Protein AF-A0A6L9IU01-F1 (afdb_monomer_lite)

Radius of gyration: 18.89 Å; chains: 1; bounding box: 43×36×56 Å

Secondary structure (DSSP, 8-state):
---------EEE-HHHHHHHHHHHHHHHHHHHHHHHHHHHHHHHHHHHH-SSSS-HHHHHIIIIIIIIIIHHHHHHHHHH-SSSPPPPPPPBTTBTT-----EEE-S-GGGG-S-EEEEEE-STT-EEEEEE-SEETTEE-HHHHHHHHHHHHHHTT-SSHHHHHHHTT--EE-HHHHHHHHHHHHHHHHHHHHHHHHTHHHHHHHHHTSGGGGT-TTHHHHHHHHHHHHHHHHHHHHHHHTTS-PPPTTSEEEEEE--

Structure (mmCIF, N/CA/C/O backbone):
data_AF-A0A6L9IU01-F1
#
_entry.id   AF-A0A6L9IU01-F1
#
loop_
_atom_site.group_PDB
_atom_site.id
_atom_site.type_symbol
_atom_site.label_atom_id
_atom_site.label_alt_id
_atom_site.label_comp_id
_atom_site.label_asym_id
_atom_site.label_entity_id
_atom_site.label_seq_id
_atom_site.pdbx_PDB_ins_code
_atom_site.Cartn_x
_atom_site.Cartn_y
_atom_site.Cartn_z
_atom_site.occupancy
_atom_site.B_iso_or_equiv
_atom_site.auth_seq_id
_atom_site.auth_comp_id
_atom_site.auth_asym_id
_atom_site.auth_atom_id
_atom_site.pdbx_PDB_model_num
ATOM 1 N N . ASP A 1 1 ? 21.721 19.026 30.827 1.00 40.50 1 ASP A N 1
ATOM 2 C CA . ASP A 1 1 ? 21.175 17.663 30.739 1.00 40.50 1 ASP A CA 1
ATOM 3 C C . ASP A 1 1 ? 20.384 17.559 29.459 1.00 40.50 1 ASP A C 1
ATOM 5 O O . ASP A 1 1 ? 19.358 18.210 29.331 1.00 40.50 1 ASP A O 1
ATOM 9 N N . GLY A 1 2 ? 20.976 16.916 28.452 1.00 40.91 2 GLY A N 1
ATOM 10 C CA . GLY A 1 2 ? 20.352 16.774 27.143 1.00 40.91 2 GLY A CA 1
ATOM 11 C C . GLY A 1 2 ? 19.145 15.861 27.271 1.00 40.91 2 GLY A C 1
ATOM 12 O O . GLY A 1 2 ? 19.299 14.718 27.704 1.00 40.91 2 GLY A O 1
ATOM 13 N N . ASP A 1 3 ? 17.972 16.379 26.916 1.00 44.12 3 ASP A N 1
ATOM 14 C CA . ASP A 1 3 ? 16.776 15.584 26.655 1.00 44.12 3 ASP A CA 1
ATOM 15 C C . ASP A 1 3 ? 17.083 14.665 25.467 1.00 44.12 3 ASP A C 1
ATOM 17 O O . ASP A 1 3 ? 16.844 14.986 24.305 1.00 44.12 3 ASP A O 1
ATOM 21 N N . GLY A 1 4 ? 17.738 13.542 25.757 1.00 45.97 4 GLY A N 1
ATOM 22 C CA . GLY A 1 4 ? 17.930 12.477 24.792 1.00 45.97 4 GLY A CA 1
ATOM 23 C C . GLY A 1 4 ? 16.557 11.974 24.377 1.00 45.97 4 GLY A C 1
ATOM 24 O O . GLY A 1 4 ? 15.743 11.638 25.241 1.00 45.97 4 GLY A O 1
ATOM 25 N N . TYR A 1 5 ? 16.309 11.934 23.069 1.00 47.88 5 TYR A N 1
ATOM 26 C CA . TYR A 1 5 ? 15.137 11.289 22.493 1.00 47.88 5 TYR A CA 1
ATOM 27 C C . TYR A 1 5 ? 14.979 9.896 23.117 1.00 47.88 5 TYR A C 1
ATOM 29 O O . TYR A 1 5 ? 15.856 9.039 22.998 1.00 47.88 5 TYR A O 1
ATOM 37 N N . ARG A 1 6 ? 13.881 9.695 23.848 1.00 49.94 6 ARG A N 1
ATOM 38 C CA . ARG A 1 6 ? 13.480 8.377 24.335 1.00 49.94 6 ARG A CA 1
ATOM 39 C C . ARG A 1 6 ? 12.435 7.868 23.354 1.00 49.94 6 ARG A C 1
ATOM 41 O O . ARG A 1 6 ? 11.362 8.473 23.324 1.00 49.94 6 ARG A O 1
ATOM 48 N N . PRO A 1 7 ? 12.723 6.822 22.562 1.00 50.59 7 PRO A N 1
ATOM 49 C CA . PRO A 1 7 ? 11.712 6.248 21.690 1.00 50.59 7 PRO A CA 1
ATOM 50 C C . PRO A 1 7 ? 10.502 5.876 22.544 1.00 50.59 7 PRO A C 1
ATOM 52 O O . PRO A 1 7 ? 10.634 5.201 23.572 1.00 50.59 7 PRO A O 1
ATOM 55 N N . ALA A 1 8 ? 9.340 6.398 22.165 1.00 55.69 8 ALA A N 1
ATOM 56 C CA . ALA A 1 8 ? 8.094 5.921 22.717 1.00 55.69 8 ALA A CA 1
ATOM 57 C C . ALA A 1 8 ? 7.862 4.528 22.122 1.00 55.69 8 ALA A C 1
ATOM 59 O O . ALA A 1 8 ? 8.070 4.291 20.935 1.00 55.69 8 ALA A O 1
ATOM 60 N N . PHE A 1 9 ? 7.553 3.573 22.992 1.00 59.59 9 PHE A N 1
ATOM 61 C CA . PHE A 1 9 ? 7.180 2.232 22.577 1.00 59.59 9 PHE A CA 1
ATOM 62 C C . PHE A 1 9 ? 5.695 2.078 22.862 1.00 59.59 9 PHE A C 1
ATOM 64 O O . PHE A 1 9 ? 5.257 2.192 24.015 1.00 59.59 9 PHE A O 1
ATOM 71 N N . LEU A 1 10 ? 4.928 1.794 21.815 1.00 66.69 10 LEU A N 1
ATOM 72 C CA . LEU A 1 10 ? 3.569 1.308 21.968 1.00 66.69 10 LEU A CA 1
ATOM 73 C C . LEU A 1 10 ? 3.645 -0.135 22.477 1.00 66.69 10 LEU A C 1
ATOM 75 O O . LEU A 1 10 ? 4.234 -0.988 21.815 1.00 66.69 10 LEU A O 1
ATOM 79 N N . VAL A 1 11 ? 3.061 -0.393 23.647 1.00 70.81 11 VAL A N 1
ATOM 80 C CA . VAL A 1 11 ? 2.906 -1.745 24.197 1.00 70.81 11 VAL A CA 1
ATOM 81 C C . VAL A 1 11 ? 1.415 -1.994 24.304 1.00 70.81 11 VAL A C 1
ATOM 83 O O . VAL A 1 11 ? 0.728 -1.341 25.087 1.00 70.81 11 VAL A O 1
ATOM 86 N N . VAL A 1 12 ? 0.929 -2.918 23.487 1.00 74.88 12 VAL A N 1
ATOM 87 C CA . VAL A 1 12 ? -0.463 -3.366 23.479 1.00 74.88 12 VAL A CA 1
ATOM 88 C C . VAL A 1 12 ? -0.492 -4.851 23.787 1.00 74.88 12 VAL A C 1
ATOM 90 O O . VAL A 1 12 ? 0.331 -5.614 23.276 1.00 74.88 12 VAL A O 1
ATOM 93 N N . ASP A 1 13 ? -1.422 -5.265 24.641 1.00 83.00 13 ASP A N 1
ATOM 94 C CA . ASP A 1 13 ? -1.626 -6.687 24.894 1.00 83.00 13 ASP A CA 1
ATOM 95 C C . ASP A 1 13 ? -2.383 -7.360 23.735 1.00 83.00 13 ASP A C 1
ATOM 97 O O . ASP A 1 13 ? -2.852 -6.723 22.783 1.00 83.00 13 ASP A O 1
ATOM 101 N N . ARG A 1 14 ? -2.519 -8.688 23.795 1.00 84.50 14 ARG A N 1
ATOM 102 C CA . ARG A 1 14 ? -3.217 -9.451 22.752 1.00 84.50 14 ARG A CA 1
ATOM 103 C C . ARG A 1 14 ? -4.677 -9.020 22.574 1.00 84.50 14 ARG A C 1
ATOM 105 O O . ARG A 1 14 ? -5.167 -9.022 21.448 1.00 84.50 14 ARG A O 1
ATOM 112 N N . ALA A 1 15 ? -5.392 -8.712 23.654 1.00 88.50 15 ALA A N 1
ATOM 113 C CA . ALA A 1 15 ? -6.801 -8.337 23.579 1.00 88.50 15 ALA A CA 1
ATOM 114 C C . ALA A 1 15 ? -6.968 -6.946 22.953 1.00 88.50 15 ALA A C 1
ATOM 116 O O . ALA A 1 15 ? -7.845 -6.755 22.112 1.00 88.50 15 ALA A O 1
ATOM 117 N N . GLU A 1 16 ? -6.104 -5.998 23.309 1.00 89.25 16 GLU A N 1
ATOM 118 C CA . GLU A 1 16 ? -6.012 -4.677 22.681 1.00 89.25 16 GLU A CA 1
ATOM 119 C C . GLU A 1 16 ? -5.672 -4.792 21.196 1.00 89.25 16 GLU A C 1
ATOM 121 O O . GLU A 1 16 ? -6.359 -4.209 20.360 1.00 89.25 16 GLU A O 1
ATOM 126 N N . THR A 1 17 ? -4.690 -5.628 20.861 1.00 87.38 17 THR A N 1
ATOM 127 C CA . THR A 1 17 ? -4.280 -5.882 19.476 1.00 87.38 17 THR A CA 1
ATOM 128 C C . THR A 1 17 ? -5.439 -6.411 18.632 1.00 87.38 17 THR A C 1
ATOM 130 O O . THR A 1 17 ? -5.705 -5.882 17.559 1.00 87.38 17 THR A O 1
ATOM 133 N N . LEU A 1 18 ? -6.195 -7.396 19.132 1.00 89.94 18 LEU A N 1
ATOM 134 C CA . LEU A 1 18 ? -7.356 -7.942 18.417 1.00 89.94 18 LEU A CA 1
ATOM 135 C C . LEU A 1 18 ? -8.457 -6.898 18.190 1.00 89.94 18 LEU A C 1
ATOM 137 O O . LEU A 1 18 ? -9.087 -6.896 17.135 1.00 89.94 18 LEU A O 1
ATOM 141 N N . ARG A 1 19 ? -8.691 -6.004 19.158 1.00 92.88 19 ARG A N 1
ATOM 142 C CA . ARG A 1 19 ? -9.664 -4.909 19.014 1.00 92.88 19 ARG A CA 1
ATOM 143 C C . ARG A 1 19 ? -9.226 -3.915 17.943 1.00 92.88 19 ARG A C 1
ATOM 145 O O . ARG A 1 19 ? -10.054 -3.494 17.140 1.00 92.88 19 ARG A O 1
ATOM 152 N N . VAL A 1 20 ? -7.940 -3.566 17.926 1.00 92.06 20 VAL A N 1
ATOM 153 C CA . VAL A 1 20 ? -7.373 -2.662 16.921 1.00 92.06 20 VAL A CA 1
ATOM 154 C C . VAL A 1 20 ? -7.434 -3.281 15.535 1.00 92.06 20 VAL A C 1
ATOM 156 O O . VAL A 1 20 ? -7.938 -2.636 14.625 1.00 92.06 20 VAL A O 1
ATOM 159 N N . VAL A 1 21 ? -7.015 -4.538 15.385 1.00 91.69 21 VAL A N 1
ATOM 160 C CA . VAL A 1 21 ? -7.064 -5.255 14.104 1.00 91.69 21 VAL A CA 1
ATOM 161 C C . VAL A 1 21 ? -8.495 -5.378 13.585 1.00 91.69 21 VAL A C 1
ATOM 163 O O . VAL A 1 21 ? -8.726 -5.153 12.402 1.00 91.69 21 VAL A O 1
ATOM 166 N N . ALA A 1 22 ? -9.470 -5.676 14.450 1.00 94.56 22 ALA A N 1
ATOM 167 C CA . ALA A 1 22 ? -10.873 -5.749 14.046 1.00 94.56 22 ALA A CA 1
ATOM 168 C C . ALA A 1 22 ? -11.393 -4.401 13.519 1.00 94.56 22 ALA A C 1
ATOM 170 O O . ALA A 1 22 ? -11.967 -4.347 12.435 1.00 94.56 22 ALA A O 1
ATOM 171 N N . HIS A 1 23 ? -11.139 -3.308 14.243 1.00 96.62 23 HIS A N 1
ATOM 172 C CA . HIS A 1 23 ? -11.557 -1.973 13.809 1.00 96.62 23 HIS A CA 1
ATOM 173 C C . HIS A 1 23 ? -10.801 -1.519 12.543 1.00 96.62 23 HIS A C 1
ATOM 175 O O . HIS A 1 23 ? -11.398 -0.969 11.620 1.00 96.62 23 HIS A O 1
ATOM 181 N N . ALA A 1 24 ? -9.499 -1.809 12.453 1.00 95.69 24 ALA A N 1
ATOM 182 C CA . ALA A 1 24 ? -8.684 -1.553 11.267 1.00 95.69 24 ALA A CA 1
ATOM 183 C C . ALA A 1 24 ? -9.188 -2.320 10.044 1.00 95.69 24 ALA A C 1
ATOM 185 O O . ALA A 1 24 ? -9.211 -1.753 8.958 1.00 95.69 24 ALA A O 1
ATOM 186 N N . ALA A 1 25 ? -9.660 -3.557 10.209 1.00 95.81 25 ALA A N 1
ATOM 187 C CA . ALA A 1 25 ? -10.272 -4.320 9.127 1.00 95.81 25 ALA A CA 1
ATOM 188 C C . ALA A 1 25 ? -11.578 -3.678 8.627 1.00 95.81 25 ALA A C 1
ATOM 190 O O . ALA A 1 25 ? -11.782 -3.589 7.419 1.00 95.81 25 ALA A O 1
ATOM 191 N N . GLU A 1 26 ? -12.431 -3.167 9.522 1.00 97.56 26 GLU A N 1
ATOM 192 C CA . GLU A 1 26 ? -13.645 -2.427 9.135 1.00 97.56 26 GLU A CA 1
ATOM 193 C C . GLU A 1 26 ? -13.310 -1.161 8.330 1.00 97.56 26 GLU A C 1
ATOM 195 O O . GLU A 1 26 ? -13.921 -0.896 7.292 1.00 97.56 26 GLU A O 1
ATOM 200 N N . VAL A 1 27 ? -12.299 -0.402 8.764 1.00 98.12 27 VAL A N 1
ATOM 201 C CA . VAL A 1 27 ? -11.812 0.763 8.008 1.00 98.12 27 VAL A CA 1
ATOM 202 C C . VAL A 1 27 ? -11.146 0.340 6.696 1.00 98.12 27 VAL A C 1
ATOM 204 O O . VAL A 1 27 ? -11.351 0.993 5.677 1.00 98.12 27 VAL A O 1
ATOM 207 N N . GLY A 1 28 ? -10.419 -0.776 6.678 1.00 98.00 28 GLY A N 1
ATOM 208 C CA . GLY A 1 28 ? -9.835 -1.364 5.474 1.00 98.00 28 GLY A CA 1
ATOM 209 C C . GLY A 1 28 ? -10.882 -1.710 4.415 1.00 98.00 28 GLY A C 1
ATOM 210 O O . GLY A 1 28 ? -10.711 -1.381 3.243 1.00 98.00 28 GLY A O 1
ATOM 211 N N . GLU A 1 29 ? -12.020 -2.278 4.815 1.00 98.50 29 GLU A N 1
ATOM 212 C CA . GLU A 1 29 ? -13.155 -2.528 3.916 1.00 98.50 29 GLU A CA 1
ATOM 213 C C . GLU A 1 29 ? -13.730 -1.231 3.325 1.00 98.50 29 GLU A C 1
ATOM 215 O O . GLU A 1 29 ? -14.064 -1.182 2.133 1.00 98.50 29 GLU A O 1
ATOM 220 N N . ALA A 1 30 ? -13.808 -0.166 4.131 1.00 98.56 30 ALA A N 1
ATOM 221 C CA . ALA A 1 30 ? -14.248 1.154 3.683 1.00 98.56 30 ALA A CA 1
ATOM 222 C C . ALA A 1 30 ? -13.239 1.806 2.717 1.00 98.56 30 ALA A C 1
ATOM 224 O O . ALA A 1 30 ? -13.640 2.344 1.682 1.00 98.56 30 ALA A O 1
ATOM 225 N N . LEU A 1 31 ? -11.934 1.696 2.995 1.00 98.62 31 LEU A N 1
ATOM 226 C CA . LEU A 1 31 ? -10.863 2.117 2.086 1.00 98.62 31 LEU A CA 1
ATOM 227 C C . LEU A 1 31 ? -10.962 1.369 0.750 1.00 98.62 31 LEU A C 1
ATOM 229 O O . LEU A 1 31 ? -10.961 1.995 -0.310 1.00 98.62 31 LEU A O 1
ATOM 233 N N . ALA A 1 32 ? -11.124 0.043 0.784 1.00 98.62 32 ALA A N 1
ATOM 234 C CA . ALA A 1 32 ? -11.294 -0.774 -0.414 1.00 98.62 32 ALA A CA 1
ATOM 235 C C . ALA A 1 32 ? -12.545 -0.378 -1.209 1.00 98.62 32 ALA A C 1
ATOM 237 O O . ALA A 1 32 ? -12.487 -0.279 -2.432 1.00 98.62 32 ALA A O 1
ATOM 238 N N . ALA A 1 33 ? -13.671 -0.103 -0.540 1.00 98.69 33 ALA A N 1
ATOM 239 C CA . ALA A 1 33 ? -14.890 0.380 -1.193 1.00 98.69 33 ALA A CA 1
ATOM 240 C C . ALA A 1 33 ? -14.687 1.735 -1.880 1.00 98.69 33 ALA A C 1
ATOM 242 O O . ALA A 1 33 ? -15.176 1.936 -2.992 1.00 98.69 33 ALA A O 1
ATOM 243 N N . GLN A 1 34 ? -13.934 2.649 -1.267 1.00 98.69 34 GLN A N 1
ATOM 244 C CA . GLN A 1 34 ? -13.599 3.920 -1.902 1.00 98.69 34 GLN A CA 1
ATOM 245 C C . GLN A 1 34 ? -12.683 3.720 -3.122 1.00 98.69 34 GLN A C 1
ATOM 247 O O . GLN A 1 34 ? -12.941 4.301 -4.176 1.00 98.69 34 GLN A O 1
ATOM 252 N N . VAL A 1 35 ? -11.663 2.857 -3.027 1.00 98.56 35 VAL A N 1
ATOM 253 C CA . VAL A 1 35 ? -10.797 2.516 -4.173 1.00 98.56 35 VAL A CA 1
ATOM 254 C C . VAL A 1 35 ? -11.587 1.849 -5.300 1.00 98.56 35 VAL A C 1
ATOM 256 O O . VAL A 1 35 ? -11.374 2.171 -6.466 1.00 98.56 35 VAL A O 1
ATOM 259 N N . GLU A 1 36 ? -12.525 0.959 -4.982 1.00 98.56 36 GLU A N 1
ATOM 260 C CA . GLU A 1 36 ? -13.412 0.319 -5.956 1.00 98.56 36 GLU A CA 1
ATOM 261 C C . GLU A 1 36 ? -14.282 1.341 -6.704 1.00 98.56 36 GLU A C 1
ATOM 263 O O . GLU A 1 36 ? -14.409 1.266 -7.927 1.00 98.56 36 GLU A O 1
ATOM 268 N N . GLN A 1 37 ? -14.822 2.345 -6.007 1.00 98.50 37 GLN A N 1
ATOM 269 C CA . GLN A 1 37 ? -15.555 3.444 -6.650 1.00 98.50 37 GLN A CA 1
ATOM 270 C C . GLN A 1 37 ? -14.666 4.255 -7.602 1.00 98.50 37 GLN A C 1
ATOM 272 O O . GLN A 1 37 ? -15.119 4.674 -8.668 1.00 98.50 37 GLN A O 1
ATOM 277 N N . ASP A 1 38 ? -13.401 4.470 -7.234 1.00 98.31 38 ASP A N 1
ATOM 278 C CA . ASP A 1 38 ? -12.416 5.164 -8.067 1.00 98.31 38 ASP A CA 1
ATOM 279 C C . ASP A 1 38 ? -11.819 4.267 -9.175 1.00 98.31 38 ASP A C 1
ATOM 281 O O . ASP A 1 38 ? -11.162 4.772 -10.095 1.00 98.31 38 ASP A O 1
ATOM 285 N N . TRP A 1 39 ? -12.080 2.954 -9.147 1.00 98.12 39 TRP A N 1
ATOM 286 C CA . TRP A 1 39 ? -11.463 1.966 -10.035 1.00 98.12 39 TRP A CA 1
ATOM 287 C C . TRP A 1 39 ? -11.633 2.253 -11.530 1.00 98.12 39 TRP A C 1
ATOM 289 O O . TRP A 1 39 ? -10.650 2.115 -12.262 1.00 98.12 39 TRP A O 1
ATOM 299 N N . PRO A 1 40 ? -12.810 2.681 -12.036 1.00 97.69 40 PRO A N 1
ATOM 300 C CA . PRO A 1 40 ? -12.962 3.007 -13.452 1.00 97.69 40 PRO A CA 1
ATOM 301 C C . PRO A 1 40 ? -12.003 4.108 -13.917 1.00 97.69 40 PRO A C 1
ATOM 303 O O . PRO A 1 40 ? -11.427 3.999 -14.998 1.00 97.69 40 PRO A O 1
ATOM 306 N N . GLN A 1 41 ? -11.779 5.137 -13.092 1.00 97.69 41 GLN A N 1
ATOM 307 C CA . GLN A 1 41 ? -10.843 6.214 -13.415 1.00 97.69 41 GLN A CA 1
ATOM 308 C C . GLN A 1 41 ? -9.390 5.744 -13.298 1.00 97.69 41 GLN A C 1
ATOM 310 O O . GLN A 1 41 ? -8.583 6.066 -14.168 1.00 97.69 41 GLN A O 1
ATOM 315 N N . ILE A 1 42 ? -9.061 4.960 -12.263 1.00 97.75 42 ILE A N 1
ATOM 316 C CA . ILE A 1 42 ? -7.723 4.366 -12.101 1.00 97.75 42 ILE A CA 1
ATOM 317 C C . ILE A 1 42 ? -7.373 3.522 -13.331 1.00 97.75 42 ILE A C 1
ATOM 319 O O . ILE A 1 42 ? -6.302 3.678 -13.917 1.00 97.75 42 ILE A O 1
ATOM 323 N N . ARG A 1 43 ? -8.312 2.679 -13.770 1.00 96.88 43 ARG A N 1
ATOM 324 C CA . ARG A 1 43 ? -8.180 1.847 -14.968 1.00 96.88 43 ARG A CA 1
ATOM 325 C C . ARG A 1 43 ? -8.021 2.680 -16.234 1.00 96.88 43 ARG A C 1
ATOM 327 O O . ARG A 1 43 ? -7.140 2.369 -17.027 1.00 96.88 43 ARG A O 1
ATOM 334 N N . ALA A 1 44 ? -8.831 3.722 -16.416 1.00 95.69 44 ALA A N 1
ATOM 335 C CA . ALA A 1 44 ? -8.746 4.585 -17.592 1.00 95.69 44 ALA A CA 1
ATOM 336 C C . ALA A 1 44 ? -7.368 5.254 -17.704 1.00 95.69 44 ALA A C 1
ATOM 338 O O . ALA A 1 44 ? -6.714 5.135 -18.736 1.00 95.69 44 ALA A O 1
ATOM 339 N N . VAL A 1 45 ? -6.874 5.863 -16.621 1.00 95.94 45 VAL A N 1
ATOM 340 C CA . VAL A 1 45 ? -5.546 6.501 -16.618 1.00 95.94 45 VAL A CA 1
ATOM 341 C C . VAL A 1 45 ? -4.434 5.474 -16.822 1.00 95.94 45 VAL A C 1
ATOM 343 O O . VAL A 1 45 ? -3.496 5.733 -17.569 1.00 95.94 45 VAL A O 1
ATOM 346 N N . TYR A 1 46 ? -4.535 4.290 -16.210 1.00 95.38 46 TYR A N 1
ATOM 347 C CA . TYR A 1 46 ? -3.574 3.216 -16.458 1.00 95.38 46 TYR A CA 1
ATOM 348 C C . TYR A 1 46 ? -3.502 2.847 -17.946 1.00 95.38 46 TYR A C 1
ATOM 350 O O . TYR A 1 46 ? -2.411 2.752 -18.502 1.00 95.38 46 TYR A O 1
ATOM 358 N N . GLN A 1 47 ? -4.660 2.673 -18.591 1.00 93.62 47 GLN A N 1
ATOM 359 C CA . GLN A 1 47 ? -4.767 2.318 -20.009 1.00 93.62 47 GLN A CA 1
ATOM 360 C C . GLN A 1 47 ? -4.251 3.424 -20.933 1.00 93.62 47 GLN A C 1
ATOM 362 O O . GLN A 1 47 ? -3.615 3.120 -21.933 1.00 93.62 47 GLN A O 1
ATOM 367 N N . GLU A 1 48 ? -4.476 4.695 -20.599 1.00 92.75 48 GLU A N 1
ATOM 368 C CA . GLU A 1 48 ? -3.920 5.830 -21.350 1.00 92.75 48 GLU A CA 1
ATOM 369 C C . GLU A 1 48 ? -2.388 5.863 -21.304 1.00 92.75 48 GLU A C 1
ATOM 371 O O . GLU A 1 48 ? -1.737 6.226 -22.283 1.00 92.75 48 GLU A O 1
ATOM 376 N N . LEU A 1 49 ? -1.805 5.493 -20.162 1.00 89.69 49 LEU A N 1
ATOM 377 C CA . LEU A 1 49 ? -0.360 5.530 -19.945 1.00 89.69 49 LEU A CA 1
ATOM 378 C C . LEU A 1 49 ? 0.376 4.296 -20.479 1.00 89.69 49 LEU A C 1
ATOM 380 O O . LEU A 1 49 ? 1.605 4.311 -20.584 1.00 89.69 49 LEU A O 1
ATOM 384 N N . ARG A 1 50 ? -0.349 3.224 -20.802 1.00 84.25 50 ARG A N 1
ATOM 385 C CA . ARG A 1 50 ? 0.214 1.951 -21.257 1.00 84.25 50 ARG A CA 1
ATOM 386 C C . ARG A 1 50 ? 0.022 1.765 -22.752 1.00 84.25 50 ARG A C 1
ATOM 388 O O . ARG A 1 50 ? -1.094 1.607 -23.224 1.00 84.25 50 ARG A O 1
ATOM 395 N N . ALA A 1 51 ? 1.139 1.707 -23.476 1.00 63.84 51 ALA A N 1
ATOM 396 C CA . ALA A 1 51 ? 1.144 1.279 -24.872 1.00 63.84 51 ALA A CA 1
ATOM 397 C C . ALA A 1 51 ? 0.963 -0.246 -24.993 1.00 63.84 51 ALA A C 1
ATOM 399 O O . ALA A 1 51 ? 0.105 -0.685 -25.747 1.00 63.84 51 ALA A O 1
ATOM 400 N N . ASP A 1 52 ? 1.715 -1.025 -24.200 1.00 70.56 52 ASP A N 1
ATOM 401 C CA . ASP A 1 52 ? 1.706 -2.495 -24.185 1.00 70.56 52 ASP A CA 1
ATOM 402 C C . ASP A 1 52 ? 2.038 -3.052 -22.781 1.00 70.56 52 ASP A C 1
ATOM 404 O O . ASP A 1 52 ? 2.784 -2.432 -22.011 1.00 70.56 52 ASP A O 1
ATOM 408 N N . GLY A 1 53 ? 1.524 -4.248 -22.464 1.00 73.06 53 GLY A N 1
ATOM 409 C CA . GLY A 1 53 ? 1.932 -5.122 -21.348 1.00 73.06 53 GLY A CA 1
ATOM 410 C C . GLY A 1 53 ? 0.784 -5.578 -20.428 1.00 73.06 53 GLY A C 1
ATOM 411 O O . GLY A 1 53 ? -0.368 -5.490 -20.852 1.00 73.06 53 GLY A O 1
ATOM 412 N N . PRO A 1 54 ? 1.072 -6.120 -19.221 1.00 83.06 54 PRO A N 1
ATOM 413 C CA . PRO A 1 54 ? 0.055 -6.745 -18.374 1.00 83.06 54 PRO A CA 1
ATOM 414 C C . PRO A 1 54 ? -1.101 -5.826 -17.985 1.00 83.06 54 PRO A C 1
ATOM 416 O O . PRO A 1 54 ? -0.999 -4.594 -18.051 1.00 83.06 54 PRO A O 1
ATOM 419 N N . ASP A 1 55 ? -2.209 -6.444 -17.589 1.00 89.06 55 ASP A N 1
ATOM 420 C CA . ASP A 1 55 ? -3.397 -5.711 -17.186 1.00 89.06 55 ASP A CA 1
ATOM 421 C C . ASP A 1 55 ? -3.177 -4.925 -15.875 1.00 89.06 55 ASP A C 1
ATOM 423 O O . ASP A 1 55 ? -2.146 -5.032 -15.199 1.00 89.06 55 ASP A O 1
ATOM 427 N N . LEU A 1 56 ? -4.156 -4.085 -15.520 1.00 93.19 56 LEU A N 1
ATOM 428 C CA . LEU A 1 56 ? -4.077 -3.345 -14.266 1.00 93.19 56 LEU A CA 1
ATOM 429 C C . LEU A 1 56 ? -4.106 -4.279 -13.049 1.00 93.19 56 LEU A C 1
ATOM 431 O O . LEU A 1 56 ? -3.390 -3.984 -12.106 1.00 93.19 56 LEU A O 1
ATOM 435 N N . ALA A 1 57 ? -4.900 -5.351 -13.033 1.00 92.25 57 ALA A N 1
ATOM 436 C CA . ALA A 1 57 ? -5.014 -6.246 -11.879 1.00 92.25 57 ALA A CA 1
ATOM 437 C C . ALA A 1 57 ? -3.661 -6.884 -11.513 1.00 92.25 57 ALA A C 1
ATOM 439 O O . ALA A 1 57 ? -3.289 -6.878 -10.338 1.00 92.25 57 ALA A O 1
ATOM 440 N N . GLU A 1 58 ? -2.872 -7.285 -12.514 1.00 89.19 58 GLU A N 1
ATOM 441 C CA . GLU A 1 58 ? -1.520 -7.836 -12.360 1.00 89.19 58 GLU A CA 1
ATOM 442 C C . GLU A 1 58 ? -0.518 -6.809 -11.797 1.00 89.19 58 GLU A C 1
ATOM 444 O O . GLU A 1 58 ? 0.417 -7.147 -11.068 1.00 89.19 58 GLU A O 1
ATOM 449 N N . CYS A 1 59 ? -0.701 -5.524 -12.119 1.00 92.62 59 CYS A N 1
ATOM 450 C CA . CYS A 1 59 ? 0.167 -4.436 -11.653 1.00 92.62 59 CYS A CA 1
ATOM 451 C C . CYS A 1 59 ? -0.393 -3.692 -10.429 1.00 92.62 59 CYS A C 1
ATOM 453 O O . CYS A 1 59 ? 0.311 -2.887 -9.810 1.00 92.62 59 CYS A O 1
ATOM 455 N N . ALA A 1 60 ? -1.652 -3.927 -10.064 1.00 96.06 60 ALA A N 1
ATOM 456 C CA . ALA A 1 60 ? -2.378 -3.146 -9.070 1.00 96.06 60 ALA A CA 1
ATOM 457 C C . ALA A 1 60 ? -1.762 -3.297 -7.685 1.00 96.06 60 ALA A C 1
ATOM 459 O O . ALA A 1 60 ? -1.741 -2.332 -6.924 1.00 96.06 60 ALA A O 1
ATOM 460 N N . PHE A 1 61 ? -1.193 -4.460 -7.374 1.00 95.75 61 PHE A N 1
ATOM 461 C CA . PHE A 1 61 ? -0.549 -4.673 -6.086 1.00 95.75 61 PHE A CA 1
ATOM 462 C C . PHE A 1 61 ? 0.584 -3.670 -5.837 1.00 95.75 61 PHE A C 1
ATOM 464 O O . PHE A 1 61 ? 0.648 -3.058 -4.775 1.00 95.75 61 PHE A O 1
ATOM 471 N N . VAL A 1 62 ? 1.418 -3.393 -6.846 1.00 93.31 62 VAL A N 1
ATOM 472 C CA . VAL A 1 62 ? 2.481 -2.384 -6.726 1.00 93.31 62 VAL A CA 1
ATOM 473 C C . VAL A 1 62 ? 1.979 -0.961 -6.986 1.00 93.31 62 VAL A C 1
ATOM 475 O O . VAL A 1 62 ? 2.418 -0.026 -6.321 1.00 93.31 62 VAL A O 1
ATOM 478 N N . LEU A 1 63 ? 1.053 -0.762 -7.926 1.00 95.50 63 LEU A N 1
ATOM 479 C CA . LEU A 1 63 ? 0.622 0.577 -8.332 1.00 95.50 63 LEU A CA 1
ATOM 480 C C . LEU A 1 63 ? -0.441 1.187 -7.416 1.00 95.50 63 LEU A C 1
ATOM 482 O O . LEU A 1 63 ? -0.335 2.357 -7.064 1.00 95.50 63 LEU A O 1
ATOM 486 N N . VAL A 1 64 ? -1.450 0.415 -7.026 1.00 97.62 64 VAL A N 1
ATOM 487 C CA . VAL A 1 64 ? -2.521 0.848 -6.118 1.00 97.62 64 VAL A CA 1
ATOM 488 C C . VAL A 1 64 ? -2.112 0.576 -4.675 1.00 97.62 64 VAL A C 1
ATOM 490 O O . VAL A 1 64 ? -2.129 1.501 -3.867 1.00 97.62 64 VAL A O 1
ATOM 493 N N . GLY A 1 65 ? -1.662 -0.646 -4.368 1.00 96.12 65 GLY A N 1
ATOM 494 C CA . GLY A 1 65 ? -1.224 -1.016 -3.019 1.00 96.12 65 GLY A CA 1
ATOM 495 C C . GLY A 1 65 ? -0.118 -0.096 -2.500 1.00 96.12 65 GLY A C 1
ATOM 496 O O . GLY A 1 65 ? -0.277 0.537 -1.463 1.00 96.12 65 GLY A O 1
ATOM 497 N N . SER A 1 66 ? 0.966 0.078 -3.262 1.00 92.31 66 SER A N 1
ATOM 498 C CA . SER A 1 66 ? 2.083 0.912 -2.797 1.00 92.31 66 SER A CA 1
ATOM 499 C C . SER A 1 66 ? 1.870 2.417 -2.970 1.00 92.31 66 SER A C 1
ATOM 501 O O . SER A 1 66 ? 2.236 3.183 -2.080 1.00 92.31 66 SER A O 1
ATOM 503 N N . GLN A 1 67 ? 1.367 2.873 -4.126 1.00 93.81 67 GLN A N 1
ATOM 504 C CA . GLN A 1 67 ? 1.358 4.315 -4.429 1.00 93.81 67 GLN A CA 1
ATOM 505 C C . GLN A 1 67 ? 0.096 5.028 -3.963 1.00 93.81 67 GLN A C 1
ATOM 507 O O . GLN A 1 67 ? 0.159 6.237 -3.775 1.00 93.81 67 GLN A O 1
ATOM 512 N N . ILE A 1 68 ? -1.023 4.320 -3.788 1.00 97.25 68 ILE A N 1
ATOM 513 C CA . ILE A 1 68 ? -2.281 4.915 -3.321 1.00 97.25 68 ILE A CA 1
ATOM 514 C C . ILE A 1 68 ? -2.498 4.585 -1.848 1.00 97.25 68 ILE A C 1
ATOM 516 O O . ILE A 1 68 ? -2.653 5.506 -1.056 1.00 97.25 68 ILE A O 1
ATOM 520 N N . LEU A 1 69 ? -2.491 3.298 -1.491 1.00 96.50 69 LEU A N 1
ATOM 521 C CA . LEU A 1 69 ? -2.896 2.820 -0.165 1.00 96.50 69 LEU A CA 1
ATOM 522 C C . LEU A 1 69 ? -1.800 2.918 0.907 1.00 96.50 69 LEU A C 1
ATOM 524 O O . LEU A 1 69 ? -2.124 3.228 2.040 1.00 96.50 69 LEU A O 1
ATOM 528 N N . ASP A 1 70 ? -0.532 2.687 0.558 1.00 91.69 70 ASP A N 1
ATOM 529 C CA . ASP A 1 70 ? 0.610 2.811 1.481 1.00 91.69 70 ASP A CA 1
ATOM 530 C C . ASP A 1 70 ? 1.193 4.240 1.436 1.00 91.69 70 ASP A C 1
ATOM 532 O O . ASP A 1 70 ? 0.735 5.158 2.118 1.00 91.69 70 ASP A O 1
ATOM 536 N N . VAL A 1 71 ? 2.163 4.496 0.551 1.00 87.94 71 VAL A N 1
ATOM 537 C CA . VAL A 1 71 ? 2.933 5.752 0.560 1.00 87.94 71 VAL A CA 1
ATOM 538 C C . VAL A 1 71 ? 2.083 6.968 0.185 1.00 87.94 71 VAL A C 1
ATOM 540 O O . VAL A 1 71 ? 2.332 8.067 0.680 1.00 87.94 71 VAL A O 1
ATOM 543 N N . GLY A 1 72 ? 1.109 6.800 -0.712 1.00 90.50 72 GLY A N 1
ATOM 544 C CA . GLY A 1 72 ? 0.215 7.887 -1.116 1.00 90.50 72 GLY A CA 1
ATOM 545 C C . GLY A 1 72 ? -0.658 8.363 0.035 1.00 90.50 72 GLY A C 1
ATOM 546 O O . GLY A 1 72 ? -0.729 9.565 0.288 1.00 90.50 72 GLY A O 1
ATOM 547 N N . LEU A 1 73 ? -1.291 7.421 0.735 1.00 92.31 73 LEU A N 1
ATOM 548 C CA . LEU A 1 73 ? -2.179 7.686 1.860 1.00 92.31 73 LEU A CA 1
ATOM 549 C C . LEU A 1 73 ? -1.424 8.319 3.021 1.00 92.31 73 LEU A C 1
ATOM 551 O O . LEU A 1 73 ? -1.851 9.364 3.502 1.00 92.31 73 LEU A O 1
ATOM 555 N N . LEU A 1 74 ? -0.256 7.780 3.381 1.00 87.12 74 LEU A N 1
ATOM 556 C CA . LEU A 1 74 ? 0.607 8.369 4.407 1.00 87.12 74 LEU A CA 1
ATOM 557 C C . LEU A 1 74 ? 0.961 9.830 4.095 1.00 87.12 74 LEU A C 1
ATOM 559 O O . LEU A 1 74 ? 0.827 10.692 4.958 1.00 87.12 74 LEU A O 1
ATOM 563 N N . ARG A 1 75 ? 1.345 10.139 2.849 1.00 86.44 75 ARG A N 1
ATOM 564 C CA . ARG A 1 75 ? 1.622 11.526 2.430 1.00 86.44 75 ARG A CA 1
ATOM 565 C C . ARG A 1 75 ? 0.383 12.411 2.500 1.00 86.44 75 ARG A C 1
ATOM 567 O O . ARG A 1 75 ? 0.473 13.552 2.928 1.00 86.44 75 ARG A O 1
ATOM 574 N N . ALA A 1 76 ? -0.769 11.898 2.075 1.00 91.50 76 ALA A N 1
ATOM 575 C CA . ALA A 1 76 ? -2.015 12.653 2.121 1.00 91.50 76 ALA A CA 1
ATOM 576 C C . ALA A 1 76 ? -2.467 12.940 3.564 1.00 91.50 76 ALA A C 1
ATOM 578 O O . ALA A 1 76 ? -2.992 14.019 3.823 1.00 91.50 76 ALA A O 1
ATOM 579 N N . LEU A 1 77 ? -2.246 12.002 4.488 1.00 89.50 77 LEU A N 1
ATOM 580 C CA . LEU A 1 77 ? -2.506 12.163 5.920 1.00 89.50 77 LEU A CA 1
ATOM 581 C C . LEU A 1 77 ? -1.554 13.179 6.561 1.00 89.50 77 LEU A C 1
ATOM 583 O O . LEU A 1 77 ? -1.999 14.015 7.340 1.00 89.50 77 LEU A O 1
ATOM 587 N N . GLU A 1 78 ? -0.268 13.137 6.207 1.00 85.00 78 GLU A N 1
ATOM 588 C CA . GLU A 1 78 ? 0.736 14.114 6.646 1.00 85.00 78 GLU A CA 1
ATOM 589 C C . GLU A 1 78 ? 0.421 15.533 6.147 1.00 85.00 78 GLU A C 1
ATOM 591 O O . GLU A 1 78 ? 0.456 16.478 6.934 1.00 85.00 78 GLU A O 1
ATOM 596 N N . ASP A 1 79 ? 0.075 15.681 4.863 1.00 86.62 79 ASP A N 1
ATOM 597 C CA . ASP A 1 79 ? -0.315 16.965 4.265 1.00 86.62 79 ASP A CA 1
ATOM 598 C C . ASP A 1 79 ? -1.561 17.560 4.942 1.00 86.62 79 ASP A C 1
ATOM 600 O O . ASP A 1 79 ? -1.699 18.781 5.045 1.00 86.62 79 ASP A O 1
ATOM 604 N N . GLU A 1 80 ? -2.501 16.703 5.347 1.00 89.69 80 GLU A N 1
ATOM 605 C CA . GLU A 1 80 ? -3.755 17.113 5.975 1.00 89.69 80 GLU A CA 1
ATOM 606 C C . GLU A 1 80 ? -3.570 17.467 7.459 1.00 89.69 80 GLU A C 1
ATOM 608 O O . GLU A 1 80 ? -4.114 18.471 7.922 1.00 89.69 80 GLU A O 1
ATOM 613 N N . GLY A 1 81 ? -2.741 16.707 8.179 1.00 83.81 81 GLY A N 1
ATOM 614 C CA . GLY A 1 81 ? -2.201 17.078 9.484 1.00 83.81 81 GLY A CA 1
ATOM 615 C C . GLY A 1 81 ? -3.170 17.029 10.671 1.00 83.81 81 GLY A C 1
ATOM 616 O O . GLY A 1 81 ? -2.811 17.525 11.740 1.00 83.81 81 GLY A O 1
ATOM 617 N N . THR A 1 82 ? -4.380 16.466 10.537 1.00 82.25 82 THR A N 1
ATOM 618 C CA . THR A 1 82 ? -5.329 16.348 11.666 1.00 82.25 82 THR A CA 1
ATOM 619 C C . THR A 1 82 ? -5.213 15.029 12.420 1.00 82.25 82 THR A C 1
ATOM 621 O O . THR A 1 82 ? -5.268 15.030 13.648 1.00 82.25 82 THR A O 1
ATOM 624 N N . LEU A 1 83 ? -5.035 13.914 11.705 1.00 80.31 83 LEU A N 1
ATOM 625 C CA . LEU A 1 83 ? -4.974 12.571 12.296 1.00 80.31 83 LEU A CA 1
ATOM 626 C C . LEU A 1 83 ? -3.544 12.075 12.504 1.00 80.31 83 LEU A C 1
ATOM 628 O O . LEU A 1 83 ? -3.265 11.373 13.473 1.00 80.31 83 LEU A O 1
ATOM 632 N N . MET A 1 84 ? -2.626 12.453 11.618 1.00 75.56 84 MET A N 1
ATOM 633 C CA . MET A 1 84 ? -1.230 12.044 11.694 1.00 75.56 84 MET A CA 1
ATOM 634 C C . MET A 1 84 ? -0.348 13.293 11.794 1.00 75.56 84 MET A C 1
ATOM 636 O O . MET A 1 84 ? -0.477 14.183 10.952 1.00 75.56 84 MET A O 1
ATOM 640 N N . PRO A 1 85 ? 0.547 13.401 12.796 1.00 66.00 85 PRO A N 1
ATOM 641 C CA . PRO A 1 85 ? 1.612 14.395 12.729 1.00 66.00 85 PRO A CA 1
ATOM 642 C C . PRO A 1 85 ? 2.519 14.092 11.520 1.00 66.00 85 PRO A C 1
ATOM 644 O O . PRO A 1 85 ? 2.507 12.959 11.034 1.00 66.00 85 PRO A O 1
ATOM 647 N N . PRO A 1 86 ? 3.333 15.055 11.048 1.00 63.00 86 PRO A N 1
ATOM 648 C CA . PRO A 1 86 ? 4.299 14.798 9.984 1.00 63.00 86 PRO A CA 1
ATOM 649 C C . PRO A 1 86 ? 5.112 13.538 10.263 1.00 63.00 86 PRO A C 1
ATOM 651 O O . PRO A 1 86 ? 5.538 13.314 11.405 1.00 63.00 86 PRO A O 1
ATOM 654 N N . ALA A 1 87 ? 5.302 12.708 9.238 1.00 55.12 87 ALA A N 1
ATOM 655 C CA . ALA A 1 87 ? 6.030 11.464 9.409 1.00 55.12 87 ALA A CA 1
ATOM 656 C C . ALA A 1 87 ? 7.462 11.809 9.857 1.00 55.12 87 ALA A C 1
ATOM 658 O O . ALA A 1 87 ? 8.084 12.713 9.285 1.00 55.12 87 ALA A O 1
ATOM 659 N N . PRO A 1 88 ? 8.024 11.130 10.874 1.00 52.53 88 PRO A N 1
ATOM 660 C CA . PRO A 1 88 ? 9.417 11.341 11.225 1.00 52.53 88 PRO A CA 1
ATOM 661 C C . PRO A 1 88 ? 10.282 11.072 9.989 1.00 52.53 88 PRO A C 1
ATOM 663 O O . PRO A 1 88 ? 10.003 10.162 9.199 1.00 52.53 88 PRO A O 1
ATOM 666 N N . ALA A 1 89 ? 11.325 11.886 9.798 1.00 50.91 89 ALA A N 1
ATOM 667 C CA . ALA A 1 89 ? 12.263 11.684 8.700 1.00 50.91 89 ALA A CA 1
ATOM 668 C C . ALA A 1 89 ? 12.789 10.236 8.726 1.00 50.91 89 ALA A C 1
ATOM 670 O O . ALA A 1 89 ? 12.918 9.635 9.789 1.00 50.91 89 ALA A O 1
ATOM 671 N N . ARG A 1 90 ? 13.064 9.640 7.561 1.00 53.16 90 ARG A N 1
ATOM 672 C CA . ARG A 1 90 ? 13.694 8.310 7.528 1.00 53.16 90 ARG A CA 1
ATOM 673 C C . ARG A 1 90 ? 15.124 8.407 8.065 1.00 53.16 90 ARG A C 1
ATOM 675 O O . ARG A 1 90 ? 15.752 9.442 7.831 1.00 53.16 90 ARG A O 1
ATOM 682 N N . PRO A 1 91 ? 15.671 7.337 8.675 1.00 52.16 91 PRO A N 1
ATOM 683 C CA . PRO A 1 91 ? 17.048 7.353 9.130 1.00 52.16 91 PRO A CA 1
ATOM 684 C C . PRO A 1 91 ? 17.967 7.647 7.945 1.00 52.16 91 PRO A C 1
ATOM 686 O O . PRO A 1 91 ? 17.965 6.914 6.952 1.00 52.16 91 PRO A O 1
ATOM 689 N N . GLY A 1 92 ? 18.720 8.736 8.032 1.00 48.66 92 GLY A N 1
ATOM 690 C CA . GLY A 1 92 ? 19.734 9.116 7.053 1.00 48.66 92 GLY A CA 1
ATOM 691 C C . GLY A 1 92 ? 21.119 9.179 7.696 1.00 48.66 92 GLY A C 1
ATOM 692 O O . GLY A 1 92 ? 21.215 9.185 8.921 1.00 48.66 92 GLY A O 1
ATOM 693 N N . PRO A 1 93 ? 22.205 9.283 6.911 1.00 51.03 93 PRO A N 1
ATOM 694 C CA . PRO A 1 93 ? 23.553 9.473 7.455 1.00 51.03 93 PRO A CA 1
ATOM 695 C C . PRO A 1 93 ? 23.649 10.660 8.429 1.00 51.03 93 PRO A C 1
ATOM 697 O O . PRO A 1 93 ? 24.344 10.576 9.436 1.00 51.03 93 PRO A O 1
ATOM 700 N N . ASP A 1 94 ? 22.892 11.727 8.152 1.00 50.78 94 ASP A N 1
ATOM 701 C CA . ASP A 1 94 ? 22.844 12.952 8.962 1.00 50.78 94 ASP A CA 1
ATOM 702 C C . ASP A 1 94 ? 21.753 12.928 10.048 1.00 50.78 94 ASP A C 1
ATOM 704 O O . ASP A 1 94 ? 21.689 13.811 10.900 1.00 50.78 94 ASP A O 1
ATOM 708 N N . THR A 1 95 ? 20.872 11.926 10.011 1.00 47.47 95 THR A N 1
ATOM 709 C CA . THR A 1 95 ? 19.747 11.747 10.940 1.00 47.47 95 THR A CA 1
ATOM 710 C C . THR A 1 95 ? 19.547 10.257 11.256 1.00 47.47 95 THR A C 1
ATOM 712 O O . THR A 1 95 ? 18.474 9.710 11.007 1.00 47.47 95 THR A O 1
ATOM 715 N N . PRO A 1 96 ? 20.569 9.555 11.784 1.00 44.97 96 PRO A N 1
ATOM 716 C CA . PRO A 1 96 ? 20.505 8.103 11.987 1.00 44.97 96 PRO A CA 1
ATOM 717 C C . PRO A 1 96 ? 19.440 7.701 13.015 1.00 44.97 96 PRO A C 1
ATOM 719 O O . PRO A 1 96 ? 18.952 6.575 12.986 1.00 44.97 96 PRO A O 1
ATOM 722 N N . ASP A 1 97 ? 19.050 8.646 13.873 1.00 42.28 97 ASP A N 1
ATOM 723 C CA . ASP A 1 97 ? 18.042 8.476 14.918 1.00 42.28 97 ASP A CA 1
ATOM 724 C C . ASP A 1 97 ? 16.630 8.877 14.468 1.00 42.28 97 ASP A C 1
ATOM 726 O O . ASP A 1 97 ? 15.697 8.820 15.270 1.00 42.28 97 ASP A O 1
ATOM 730 N N . ALA A 1 98 ? 16.443 9.299 13.211 1.00 43.12 98 ALA A N 1
ATOM 731 C CA . ALA A 1 98 ? 15.121 9.593 12.673 1.00 43.12 98 ALA A CA 1
ATOM 732 C C . ALA A 1 98 ? 14.394 8.268 12.425 1.00 43.12 98 ALA A C 1
ATOM 734 O O . ALA A 1 98 ? 14.400 7.695 11.343 1.00 43.12 98 ALA A O 1
ATOM 735 N N . CYS A 1 99 ? 13.891 7.687 13.504 1.00 40.38 99 CYS A N 1
ATOM 736 C CA . CYS A 1 99 ? 13.321 6.361 13.487 1.00 40.38 99 CYS A CA 1
ATOM 737 C C . CYS A 1 99 ? 11.886 6.440 12.979 1.00 40.38 99 CYS A C 1
ATOM 739 O O . CYS A 1 99 ? 11.097 7.277 13.420 1.00 40.38 99 CYS A O 1
ATOM 741 N N . TYR A 1 100 ? 11.538 5.515 12.085 1.00 51.34 100 TYR A N 1
ATOM 742 C CA . TYR A 1 100 ? 10.147 5.100 11.972 1.00 51.34 100 TYR A CA 1
ATOM 743 C C . TYR A 1 100 ? 9.670 4.635 13.353 1.00 51.34 100 TYR A C 1
ATOM 745 O O . TYR A 1 100 ? 10.449 4.068 14.122 1.00 51.34 100 TYR A O 1
ATOM 753 N N . TYR A 1 101 ? 8.400 4.885 13.646 1.00 52.16 101 TYR A N 1
ATOM 754 C CA . TYR A 1 101 ? 7.722 4.476 14.868 1.00 52.16 101 TYR A CA 1
ATOM 755 C C . TYR A 1 101 ? 8.097 3.043 15.284 1.00 52.16 101 TYR A C 1
ATOM 757 O O . TYR A 1 101 ? 7.927 2.093 14.514 1.00 52.16 101 TYR A O 1
ATOM 765 N N . PHE A 1 102 ? 8.650 2.885 16.488 1.00 47.94 102 PHE A N 1
ATOM 766 C CA . PHE A 1 102 ? 9.033 1.575 17.004 1.00 47.94 102 PHE A CA 1
ATOM 767 C C . PHE A 1 102 ? 7.827 0.893 17.648 1.00 47.94 102 PHE A C 1
ATOM 769 O O . PHE A 1 102 ? 7.432 1.206 18.771 1.00 47.94 102 PHE A O 1
ATOM 776 N N . TRP A 1 103 ? 7.276 -0.100 16.954 1.00 52.09 103 TRP A N 1
ATOM 777 C CA . TRP A 1 103 ? 6.250 -0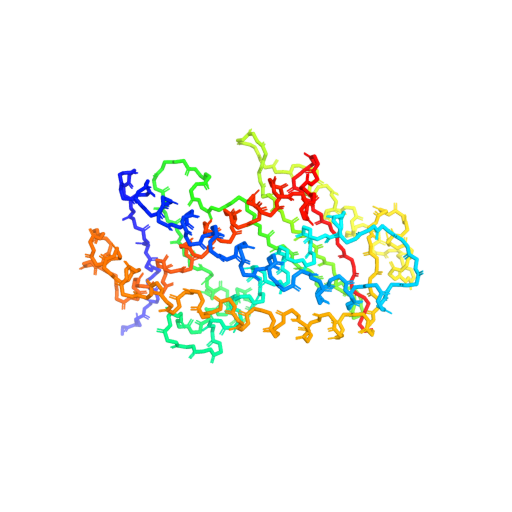.976 17.512 1.00 52.09 103 TRP A CA 1
ATOM 778 C C . TRP A 1 103 ? 6.893 -2.123 18.284 1.00 52.09 103 TRP A C 1
ATOM 780 O O . TRP A 1 103 ? 7.670 -2.899 17.726 1.00 52.09 103 TRP A O 1
ATOM 790 N N . MET A 1 104 ? 6.511 -2.290 19.546 1.00 48.94 104 MET A N 1
ATOM 791 C CA . MET A 1 104 ? 6.652 -3.565 20.240 1.00 48.94 104 MET A CA 1
ATOM 792 C C . MET A 1 104 ? 5.258 -4.136 20.478 1.00 48.94 104 MET A C 1
ATOM 794 O O . MET A 1 104 ? 4.670 -3.969 21.543 1.00 48.94 104 MET A O 1
ATOM 798 N N . ILE A 1 105 ? 4.722 -4.812 19.464 1.00 55.47 105 ILE A N 1
ATOM 799 C CA . ILE A 1 105 ? 3.468 -5.557 19.601 1.00 55.47 105 ILE A CA 1
ATOM 800 C C . ILE A 1 105 ? 3.811 -6.934 20.160 1.00 55.47 105 ILE A C 1
ATOM 802 O O . ILE A 1 105 ? 4.526 -7.710 19.522 1.00 55.47 105 ILE A O 1
ATOM 806 N N . GLU A 1 106 ? 3.334 -7.242 21.365 1.00 48.28 106 GLU A N 1
ATOM 807 C CA . GLU A 1 106 ? 3.467 -8.589 21.912 1.00 48.28 106 GLU A CA 1
ATOM 808 C C . GLU A 1 106 ? 2.551 -9.559 21.149 1.00 48.28 106 GLU A C 1
ATOM 810 O O . GLU A 1 106 ? 1.333 -9.384 21.099 1.00 48.28 106 GLU A O 1
ATOM 815 N N . GLY A 1 107 ? 3.126 -10.633 20.598 1.00 56.62 107 GLY A N 1
ATOM 816 C CA . GLY A 1 107 ? 2.366 -11.757 20.052 1.00 56.62 107 GLY A CA 1
ATOM 817 C C . GLY A 1 107 ? 2.569 -11.992 18.558 1.00 56.62 107 GLY A C 1
ATOM 818 O O . GLY A 1 107 ? 3.680 -12.274 18.115 1.00 56.62 107 GLY A O 1
ATOM 819 N N . ASP A 1 108 ? 1.464 -11.992 17.816 1.00 67.00 108 ASP A N 1
ATOM 820 C CA . ASP A 1 108 ? 1.403 -12.374 16.406 1.00 67.00 108 ASP A CA 1
ATOM 821 C C . ASP A 1 108 ? 1.821 -11.197 15.513 1.00 67.00 108 ASP A C 1
ATOM 823 O O . ASP A 1 108 ? 1.190 -10.143 15.481 1.00 67.00 108 ASP A O 1
ATOM 827 N N . TRP A 1 109 ? 2.919 -11.391 14.797 1.00 66.19 109 TRP A N 1
ATOM 828 C CA . TRP A 1 109 ? 3.535 -10.428 13.891 1.00 66.19 109 TRP A CA 1
ATOM 829 C C . TRP A 1 109 ? 2.650 -9.977 12.712 1.00 66.19 109 TRP A C 1
ATOM 831 O O . TRP A 1 109 ? 2.903 -8.910 12.160 1.00 66.19 109 TRP A O 1
ATOM 841 N N . THR A 1 110 ? 1.615 -10.741 12.340 1.00 68.56 110 THR A N 1
ATOM 842 C CA . THR A 1 110 ? 0.668 -10.383 11.269 1.00 68.56 110 THR A CA 1
ATOM 843 C C . THR A 1 110 ? -0.125 -9.142 11.659 1.00 68.56 110 THR A C 1
ATOM 845 O O . THR A 1 110 ? -0.566 -8.367 10.815 1.00 68.56 110 THR A O 1
ATOM 848 N N . HIS A 1 111 ? -0.212 -8.870 12.962 1.00 70.56 111 HIS A N 1
ATOM 849 C CA . HIS A 1 111 ? -0.823 -7.666 13.493 1.00 70.56 111 HIS A CA 1
ATOM 850 C C . HIS A 1 111 ? -0.003 -6.389 13.245 1.00 70.56 111 HIS A C 1
ATOM 852 O O . HIS A 1 111 ? -0.494 -5.318 13.574 1.00 70.56 111 HIS A O 1
ATOM 858 N N . LEU A 1 112 ? 1.209 -6.457 12.674 1.00 68.88 112 LEU A N 1
ATOM 859 C CA . LEU A 1 112 ? 1.986 -5.278 12.247 1.00 68.88 112 LEU A CA 1
ATOM 860 C C . LEU A 1 112 ? 1.630 -4.793 10.830 1.00 68.88 112 LEU A C 1
ATOM 862 O O . LEU A 1 112 ? 2.155 -3.768 10.396 1.00 68.88 112 LEU A O 1
ATOM 866 N N . GLY A 1 113 ? 0.761 -5.516 10.120 1.00 73.69 113 GLY A N 1
ATOM 867 C CA . GLY A 1 113 ? 0.487 -5.300 8.703 1.00 73.69 113 GLY A CA 1
ATOM 868 C C . GLY A 1 113 ? 1.348 -6.204 7.817 1.00 73.69 113 GLY A C 1
ATOM 869 O O . GLY A 1 113 ? 2.550 -6.380 8.027 1.00 73.69 113 GLY A O 1
ATOM 870 N N . ASP A 1 114 ? 0.708 -6.790 6.808 1.00 83.38 114 ASP A N 1
ATOM 871 C CA . ASP A 1 114 ? 1.296 -7.844 5.977 1.00 83.38 114 ASP A CA 1
ATOM 872 C C . ASP A 1 114 ? 2.153 -7.317 4.825 1.00 83.38 114 ASP A C 1
ATOM 874 O O . ASP A 1 114 ? 2.865 -8.102 4.198 1.00 83.38 114 ASP A O 1
ATOM 878 N N . TYR A 1 115 ? 2.097 -6.020 4.515 1.00 90.31 115 TYR A N 1
ATOM 879 C CA . TYR A 1 115 ? 2.692 -5.444 3.310 1.00 90.31 115 TYR A CA 1
ATOM 880 C C . TYR A 1 115 ? 3.520 -4.195 3.622 1.00 90.31 115 TYR A C 1
ATOM 882 O O . TYR A 1 115 ? 3.356 -3.562 4.654 1.00 90.31 115 TYR A O 1
ATOM 890 N N . GLY A 1 116 ? 4.442 -3.847 2.726 1.00 89.38 116 GLY A N 1
ATOM 891 C CA . GLY A 1 116 ? 5.164 -2.580 2.801 1.00 89.38 116 GLY A CA 1
ATOM 892 C C . GLY A 1 116 ? 6.142 -2.371 1.650 1.00 89.38 116 GLY A C 1
ATOM 893 O O . GLY A 1 116 ? 6.599 -3.327 1.003 1.00 89.38 116 GLY A O 1
ATOM 894 N N . ARG A 1 117 ? 6.477 -1.104 1.386 1.00 89.06 117 ARG A N 1
ATOM 895 C CA . ARG A 1 117 ? 7.404 -0.703 0.318 1.00 89.06 117 ARG A CA 1
ATOM 896 C C . ARG A 1 117 ? 8.868 -0.664 0.771 1.00 89.06 117 ARG A C 1
ATOM 898 O O . ARG A 1 117 ? 9.217 0.011 1.736 1.00 89.06 117 ARG A O 1
ATOM 905 N N . ARG A 1 118 ? 9.759 -1.249 -0.034 1.00 88.62 118 ARG A N 1
ATOM 906 C CA . ARG A 1 118 ? 11.200 -0.928 -0.048 1.00 88.62 118 ARG A CA 1
ATOM 907 C C . ARG A 1 118 ? 11.500 -0.129 -1.301 1.00 88.62 118 ARG A C 1
ATOM 909 O O . ARG A 1 118 ? 10.975 -0.459 -2.356 1.00 88.62 118 ARG A O 1
ATOM 916 N N . SER A 1 119 ? 12.319 0.907 -1.195 1.00 89.50 119 SER A N 1
ATOM 917 C CA . SER A 1 119 ? 12.710 1.736 -2.334 1.00 89.50 119 SER A CA 1
ATOM 918 C C . SER A 1 119 ? 14.197 2.019 -2.259 1.00 89.50 119 SER A C 1
ATOM 920 O O . SER A 1 119 ? 14.720 2.239 -1.168 1.00 89.50 119 SER A O 1
ATOM 922 N N . MET A 1 120 ? 14.846 2.048 -3.413 1.00 88.31 120 MET A N 1
ATOM 923 C CA . MET A 1 120 ? 16.265 2.310 -3.549 1.00 88.31 120 MET A CA 1
ATOM 924 C C . MET A 1 120 ? 16.512 3.201 -4.762 1.00 88.31 120 MET A C 1
ATOM 926 O O . MET A 1 120 ? 15.995 2.936 -5.849 1.00 88.31 120 MET A O 1
ATOM 930 N N . LEU A 1 121 ? 17.297 4.257 -4.559 1.00 88.06 121 LEU A N 1
ATOM 931 C CA . LEU A 1 121 ? 17.854 5.039 -5.654 1.00 88.06 121 LEU A CA 1
ATOM 932 C C . LEU A 1 121 ? 19.048 4.266 -6.222 1.00 88.06 121 LEU A C 1
ATOM 934 O O . LEU A 1 121 ? 19.954 3.901 -5.472 1.00 88.06 121 LEU A O 1
ATOM 938 N N . LEU A 1 122 ? 19.015 3.991 -7.520 1.00 87.00 122 LEU A N 1
ATOM 939 C CA . LEU A 1 122 ? 20.076 3.293 -8.241 1.00 87.00 122 LEU A CA 1
ATOM 940 C C . LEU A 1 122 ? 20.990 4.306 -8.950 1.00 87.00 122 LEU A C 1
ATOM 942 O O . LEU A 1 122 ? 20.841 5.516 -8.781 1.00 87.00 122 LEU A O 1
ATOM 946 N N . ALA A 1 123 ? 21.965 3.822 -9.725 1.00 79.00 123 ALA A N 1
ATOM 947 C CA . ALA A 1 123 ? 22.825 4.690 -10.526 1.00 79.00 123 ALA A CA 1
ATOM 948 C C . ALA A 1 123 ? 21.997 5.572 -11.485 1.00 79.00 123 ALA A C 1
ATOM 950 O O . ALA A 1 123 ? 21.047 5.103 -12.109 1.00 79.00 123 ALA A O 1
ATOM 951 N N . GLY A 1 124 ? 22.371 6.852 -11.604 1.00 77.94 124 GLY A N 1
ATOM 952 C CA . GLY A 1 124 ? 21.604 7.836 -12.373 1.00 77.94 124 GLY A CA 1
ATOM 953 C C . GLY A 1 124 ? 20.384 8.357 -11.607 1.00 77.94 124 GLY A C 1
ATOM 954 O O . GLY A 1 124 ? 20.501 8.756 -10.450 1.00 77.94 124 GLY A O 1
ATOM 955 N N . ASP A 1 125 ? 19.230 8.394 -12.270 1.00 84.12 125 ASP A N 1
ATOM 956 C CA . ASP A 1 125 ? 17.936 8.846 -11.743 1.00 84.12 125 ASP A CA 1
ATOM 957 C C . ASP A 1 125 ? 16.898 7.710 -11.646 1.00 84.12 125 ASP A C 1
ATOM 959 O O . ASP A 1 125 ? 15.701 7.952 -11.483 1.00 84.12 125 ASP A O 1
ATOM 963 N N . TRP A 1 126 ? 17.346 6.451 -11.709 1.00 90.06 126 TRP A N 1
ATOM 964 C CA . TRP A 1 126 ? 16.456 5.293 -11.661 1.00 90.06 126 TRP A CA 1
ATOM 965 C C . TRP A 1 126 ? 16.085 4.950 -10.223 1.00 90.06 126 TRP A C 1
ATOM 967 O O . TRP A 1 126 ? 16.931 4.905 -9.328 1.00 90.06 126 TRP A O 1
ATOM 977 N N . THR A 1 127 ? 14.817 4.634 -9.992 1.00 91.88 127 THR A N 1
ATOM 978 C CA . THR A 1 127 ? 14.348 4.148 -8.692 1.00 91.88 127 THR A CA 1
ATOM 979 C C . THR A 1 127 ? 13.831 2.728 -8.826 1.00 91.88 127 THR A C 1
ATOM 981 O O . THR A 1 127 ? 12.874 2.472 -9.552 1.00 91.88 127 THR A O 1
ATOM 984 N N . TYR A 1 128 ? 14.427 1.809 -8.075 1.00 93.19 128 TYR A N 1
ATOM 985 C CA . TYR A 1 128 ? 13.897 0.467 -7.870 1.00 93.19 128 TYR A CA 1
ATOM 986 C C . TYR A 1 128 ? 13.052 0.435 -6.606 1.00 93.19 128 TYR A C 1
ATOM 988 O O . TYR A 1 128 ? 13.410 1.025 -5.583 1.00 93.19 128 TYR A O 1
ATOM 996 N N . PHE A 1 129 ? 11.925 -0.264 -6.647 1.00 92.12 129 PHE A N 1
ATOM 997 C CA . PHE A 1 129 ? 11.152 -0.520 -5.445 1.00 92.12 129 PHE A CA 1
ATOM 998 C C . PHE A 1 129 ? 10.410 -1.849 -5.517 1.00 92.12 129 PHE A C 1
ATOM 1000 O O . PHE A 1 129 ? 9.995 -2.311 -6.579 1.00 92.12 129 PHE A O 1
ATOM 1007 N N . THR A 1 130 ? 10.209 -2.435 -4.342 1.00 94.50 130 THR A N 1
ATOM 1008 C CA . THR A 1 130 ? 9.359 -3.607 -4.135 1.00 94.50 130 THR A CA 1
ATOM 1009 C C . THR A 1 130 ? 8.231 -3.262 -3.189 1.00 94.50 130 THR A C 1
ATOM 1011 O O . THR A 1 130 ? 8.414 -2.478 -2.255 1.00 94.50 130 THR A O 1
ATOM 1014 N N . PHE A 1 131 ? 7.083 -3.894 -3.383 1.00 93.94 131 PHE A N 1
ATOM 1015 C CA . PHE A 1 131 ? 5.946 -3.810 -2.480 1.00 93.94 131 PHE A CA 1
ATOM 1016 C C . PHE A 1 131 ? 5.387 -5.200 -2.206 1.00 93.94 131 PHE A C 1
ATOM 1018 O O . PHE A 1 131 ? 5.297 -6.027 -3.110 1.00 93.94 131 PHE A O 1
ATOM 1025 N N . GLY A 1 132 ? 5.035 -5.458 -0.952 1.00 93.56 132 GLY A N 1
ATOM 1026 C CA . GLY A 1 132 ? 4.436 -6.714 -0.520 1.00 93.56 132 GLY A CA 1
ATOM 1027 C C . GLY A 1 132 ? 4.983 -7.173 0.820 1.00 93.56 132 GLY A C 1
ATOM 1028 O O . GLY A 1 132 ? 5.523 -6.369 1.583 1.00 93.56 132 GLY A O 1
ATOM 1029 N N . SER A 1 133 ? 4.856 -8.461 1.109 1.00 91.75 133 SER A N 1
ATOM 1030 C CA . SER A 1 133 ? 5.164 -9.005 2.421 1.00 91.75 133 SER A CA 1
ATOM 1031 C C . SER A 1 133 ? 6.653 -9.104 2.684 1.00 91.75 133 SER A C 1
ATOM 1033 O O . SER A 1 133 ? 7.442 -9.568 1.854 1.00 91.75 133 SER A O 1
ATOM 1035 N N . TYR A 1 134 ? 7.051 -8.676 3.881 1.00 85.56 134 TYR A N 1
ATOM 1036 C CA . TYR A 1 134 ? 8.409 -8.872 4.383 1.00 85.56 134 TYR A CA 1
ATOM 1037 C C . TYR A 1 134 ? 8.688 -10.335 4.707 1.00 85.56 134 TYR A C 1
ATOM 1039 O O . TYR A 1 134 ? 9.850 -10.747 4.745 1.00 85.56 134 TYR A O 1
ATOM 1047 N N . ARG A 1 135 ? 7.630 -11.115 4.955 1.00 87.88 135 ARG A N 1
ATOM 1048 C CA . ARG A 1 135 ? 7.698 -12.491 5.427 1.00 87.88 135 ARG A CA 1
ATOM 1049 C C . ARG A 1 135 ? 6.591 -13.341 4.806 1.00 87.88 135 ARG A C 1
ATOM 1051 O O . ARG A 1 135 ? 5.554 -12.819 4.419 1.00 87.88 135 ARG A O 1
ATOM 1058 N N . VAL A 1 136 ? 6.833 -14.641 4.685 1.00 88.88 136 VAL A N 1
ATOM 1059 C CA . VAL A 1 136 ? 5.885 -15.633 4.158 1.00 88.88 136 VAL A CA 1
ATOM 1060 C C . VAL A 1 136 ? 6.021 -16.878 5.029 1.00 88.88 136 VAL A C 1
ATOM 1062 O O . VAL A 1 136 ? 7.130 -17.383 5.163 1.00 88.88 136 VAL A O 1
ATOM 1065 N N . ASN A 1 137 ? 4.930 -17.368 5.629 1.00 86.81 137 ASN A N 1
ATOM 1066 C CA . ASN A 1 137 ? 4.935 -18.529 6.538 1.00 86.81 137 ASN A CA 1
ATOM 1067 C C . ASN A 1 137 ? 5.978 -18.423 7.669 1.00 86.81 137 ASN A C 1
ATOM 1069 O O . ASN A 1 137 ? 6.866 -19.264 7.784 1.00 86.81 137 ASN A O 1
ATOM 1073 N N . ASP A 1 138 ? 5.925 -17.370 8.480 1.00 84.62 138 ASP A N 1
ATOM 1074 C CA . ASP A 1 138 ? 6.799 -17.224 9.655 1.00 84.62 138 ASP A CA 1
ATOM 1075 C C . ASP A 1 138 ? 8.306 -17.023 9.363 1.00 84.62 138 ASP A C 1
ATOM 1077 O O . ASP A 1 138 ? 9.104 -16.774 10.270 1.00 84.62 138 ASP A O 1
ATOM 1081 N N . VAL A 1 139 ? 8.719 -16.946 8.089 1.00 88.88 139 VAL A N 1
ATOM 1082 C CA . VAL A 1 139 ? 10.117 -16.714 7.668 1.00 88.88 139 VAL A CA 1
ATOM 1083 C C . VAL A 1 139 ? 10.280 -15.476 6.775 1.00 88.88 139 VAL A C 1
ATOM 1085 O O . VAL A 1 139 ? 9.326 -15.085 6.104 1.00 88.88 139 VAL A O 1
ATOM 1088 N N . PRO A 1 140 ? 11.458 -14.815 6.759 1.00 89.81 140 PRO A N 1
ATOM 1089 C CA . PRO A 1 140 ? 11.721 -13.707 5.838 1.00 89.81 140 PRO A CA 1
ATOM 1090 C C . PRO A 1 140 ? 11.428 -14.086 4.381 1.00 89.81 140 PRO A C 1
ATOM 1092 O O . PRO A 1 140 ? 11.720 -15.206 3.963 1.00 89.81 140 PRO A O 1
ATOM 1095 N N . ASN A 1 141 ? 10.875 -13.154 3.602 1.00 93.00 141 ASN A N 1
ATOM 1096 C CA . ASN A 1 141 ? 10.552 -13.373 2.193 1.00 93.00 141 ASN A CA 1
ATOM 1097 C C . ASN A 1 141 ? 11.842 -13.465 1.359 1.00 93.00 141 ASN A C 1
ATOM 1099 O O . ASN A 1 141 ? 12.345 -12.469 0.835 1.00 93.00 141 ASN A O 1
ATOM 1103 N N . ALA A 1 142 ? 12.395 -14.676 1.268 1.00 95.75 142 ALA A N 1
ATOM 1104 C CA . ALA A 1 142 ? 13.660 -14.946 0.594 1.00 95.75 142 ALA A CA 1
ATOM 1105 C C . ALA A 1 142 ? 13.618 -14.595 -0.899 1.00 95.75 142 ALA A C 1
ATOM 1107 O O . ALA A 1 142 ? 14.612 -14.111 -1.426 1.00 95.75 142 ALA A O 1
ATOM 1108 N N . ALA A 1 143 ? 12.472 -14.776 -1.564 1.00 96.31 143 ALA A N 1
ATOM 1109 C CA . ALA A 1 143 ? 12.315 -14.432 -2.975 1.00 96.31 143 ALA A CA 1
ATOM 1110 C C . ALA A 1 143 ? 12.422 -12.916 -3.206 1.0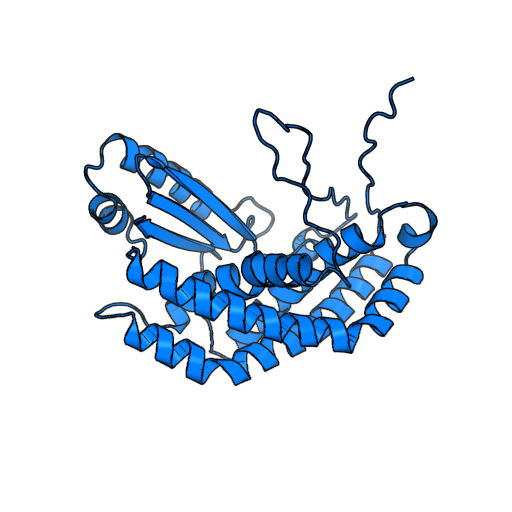0 96.31 143 ALA A C 1
ATOM 1112 O O . ALA A 1 143 ? 13.111 -12.483 -4.127 1.00 96.31 143 ALA A O 1
ATOM 1113 N N . ARG A 1 144 ? 11.814 -12.108 -2.326 1.00 95.25 144 ARG A N 1
ATOM 1114 C CA . ARG A 1 144 ? 11.940 -10.644 -2.367 1.00 95.25 144 ARG A CA 1
ATOM 1115 C C . ARG A 1 144 ? 13.379 -10.192 -2.127 1.00 95.25 144 ARG A C 1
ATOM 1117 O O . ARG A 1 144 ? 13.890 -9.374 -2.881 1.00 95.25 144 ARG A O 1
ATOM 1124 N N . ASN A 1 145 ? 14.038 -10.749 -1.109 1.00 93.50 145 ASN A N 1
ATOM 1125 C CA . ASN A 1 145 ? 15.437 -10.424 -0.808 1.00 93.50 145 ASN A CA 1
ATOM 1126 C C . ASN A 1 145 ? 16.376 -10.820 -1.961 1.00 93.50 145 ASN A C 1
ATOM 1128 O O . ASN A 1 145 ? 17.258 -10.050 -2.321 1.00 93.50 145 ASN A O 1
ATOM 1132 N N . ALA A 1 146 ? 16.154 -11.985 -2.574 1.00 96.69 146 ALA A N 1
ATOM 1133 C CA . ALA A 1 146 ? 16.943 -12.438 -3.713 1.00 96.69 146 ALA A CA 1
ATOM 1134 C C . ALA A 1 146 ? 16.780 -11.521 -4.935 1.00 96.69 146 ALA A C 1
ATOM 1136 O O . ALA A 1 146 ? 17.751 -11.310 -5.656 1.00 96.69 146 ALA A O 1
ATOM 1137 N N . LEU A 1 147 ? 15.584 -10.964 -5.174 1.00 96.75 147 LEU A N 1
ATOM 1138 C CA . LEU A 1 147 ? 15.398 -9.975 -6.238 1.00 96.75 147 LEU A CA 1
ATOM 1139 C C . LEU A 1 147 ? 16.130 -8.665 -5.922 1.00 96.75 147 LEU A C 1
ATOM 1141 O O . LEU A 1 147 ? 16.785 -8.122 -6.807 1.00 96.75 147 LEU A O 1
ATOM 1145 N N . ASP A 1 148 ? 16.066 -8.189 -4.672 1.00 93.88 148 ASP A N 1
ATOM 1146 C CA . ASP A 1 148 ? 16.808 -6.997 -4.241 1.00 93.88 148 ASP A CA 1
ATOM 1147 C C . ASP A 1 148 ? 18.322 -7.168 -4.518 1.00 93.88 148 ASP A C 1
ATOM 1149 O O . ASP A 1 148 ? 18.951 -6.277 -5.086 1.00 93.88 148 ASP A O 1
ATOM 1153 N N . GLU A 1 149 ? 18.899 -8.333 -4.204 1.00 94.94 149 GLU A N 1
ATOM 1154 C CA . GLU A 1 149 ? 20.306 -8.661 -4.498 1.00 94.94 149 GLU A CA 1
ATOM 1155 C C . GLU A 1 149 ? 20.603 -8.744 -6.007 1.00 94.94 149 GLU A C 1
ATOM 1157 O O . GLU A 1 149 ? 21.622 -8.225 -6.470 1.00 94.94 149 GLU A O 1
ATOM 1162 N N . GLN A 1 150 ? 19.711 -9.360 -6.790 1.00 96.00 150 GLN A N 1
ATOM 1163 C CA . GLN A 1 150 ? 19.857 -9.471 -8.246 1.00 96.00 150 GLN A CA 1
ATOM 1164 C C . GLN A 1 150 ? 19.836 -8.107 -8.939 1.00 96.00 150 GLN A C 1
ATOM 1166 O O . GLN A 1 150 ? 20.634 -7.880 -9.847 1.00 96.00 150 GLN A O 1
ATOM 1171 N N . VAL A 1 151 ? 18.969 -7.187 -8.502 1.00 95.00 151 VAL A N 1
ATOM 1172 C CA . VAL A 1 151 ? 18.934 -5.812 -9.021 1.00 95.00 151 VAL A CA 1
ATOM 1173 C C . VAL A 1 151 ? 20.255 -5.107 -8.750 1.00 95.00 151 VAL A C 1
ATOM 1175 O O . VAL A 1 151 ? 20.806 -4.493 -9.660 1.00 95.00 151 VAL A O 1
ATOM 1178 N N . MET A 1 152 ? 20.801 -5.234 -7.538 1.00 91.94 152 MET A N 1
ATOM 1179 C CA . MET A 1 152 ? 22.081 -4.607 -7.198 1.00 91.94 152 MET A CA 1
ATOM 1180 C C . MET A 1 152 ? 23.224 -5.112 -8.071 1.00 91.94 152 MET A C 1
ATOM 1182 O O . MET A 1 152 ? 23.974 -4.304 -8.611 1.00 91.94 152 MET A O 1
ATOM 1186 N N . ALA A 1 153 ? 23.311 -6.425 -8.278 1.00 93.38 153 ALA A N 1
ATOM 1187 C CA . ALA A 1 153 ? 24.319 -7.008 -9.158 1.00 93.38 153 ALA A CA 1
ATOM 1188 C C . ALA A 1 153 ? 24.129 -6.590 -10.630 1.00 93.38 153 ALA A C 1
ATOM 1190 O O . ALA A 1 153 ? 25.103 -6.327 -11.334 1.00 93.38 153 ALA A O 1
ATOM 1191 N N . ALA A 1 154 ? 22.883 -6.506 -11.109 1.00 93.31 154 ALA A N 1
ATOM 1192 C CA . ALA A 1 154 ? 22.592 -6.113 -12.486 1.00 93.31 154 ALA A CA 1
ATOM 1193 C C . ALA A 1 154 ? 22.968 -4.646 -12.760 1.00 93.31 154 ALA A C 1
ATOM 1195 O O . ALA A 1 154 ? 23.559 -4.344 -13.797 1.00 93.31 154 ALA A O 1
ATOM 1196 N N . VAL A 1 155 ? 22.683 -3.741 -11.819 1.00 92.19 155 VAL A N 1
ATOM 1197 C CA . VAL A 1 155 ? 22.930 -2.295 -11.962 1.00 92.19 155 VAL A CA 1
ATOM 1198 C C . VAL A 1 155 ? 24.416 -1.959 -12.090 1.00 92.19 155 VAL A C 1
ATOM 1200 O O . VAL A 1 155 ? 24.753 -1.005 -12.784 1.00 92.19 155 VAL A O 1
ATOM 1203 N N . GLU A 1 156 ? 25.317 -2.747 -11.496 1.00 88.44 156 GLU A N 1
ATOM 1204 C CA . GLU A 1 156 ? 26.770 -2.525 -11.603 1.00 88.44 156 GLU A CA 1
ATOM 1205 C C . GLU A 1 156 ? 27.303 -2.612 -13.042 1.00 88.44 156 GLU A C 1
ATOM 1207 O O . GLU A 1 156 ? 28.354 -2.050 -13.349 1.00 88.44 156 GLU A O 1
ATOM 1212 N N . SER A 1 157 ? 26.590 -3.319 -13.923 1.00 86.38 157 SER A N 1
ATOM 1213 C CA . SER A 1 157 ? 27.027 -3.599 -15.297 1.00 86.38 157 SER A CA 1
ATOM 1214 C C . SER A 1 157 ? 26.040 -3.152 -16.376 1.00 86.38 157 SER A C 1
ATOM 1216 O O . SER A 1 157 ? 26.353 -3.248 -17.563 1.00 86.38 157 SER A O 1
ATOM 1218 N N . ALA A 1 158 ? 24.860 -2.663 -15.990 1.00 87.88 158 ALA A N 1
ATOM 1219 C CA . ALA A 1 158 ? 23.822 -2.264 -16.926 1.00 87.88 158 ALA A CA 1
ATOM 1220 C C . ALA A 1 158 ? 24.068 -0.867 -17.509 1.00 87.88 158 ALA A C 1
ATOM 1222 O O . ALA A 1 158 ? 24.359 0.090 -16.794 1.00 87.88 158 ALA A O 1
ATOM 1223 N N . GLU A 1 159 ? 23.876 -0.740 -18.821 1.00 89.44 159 GLU A N 1
ATOM 1224 C CA . GLU A 1 159 ? 23.975 0.540 -19.533 1.00 89.44 159 GLU A CA 1
ATOM 1225 C C . GLU A 1 159 ? 22.695 1.386 -19.405 1.00 89.44 159 GLU A C 1
ATOM 1227 O O . GLU A 1 159 ? 22.739 2.604 -19.583 1.00 89.44 159 GLU A O 1
ATOM 1232 N N . SER A 1 160 ? 21.551 0.756 -19.107 1.00 92.62 160 SER A N 1
ATOM 1233 C CA . SER A 1 160 ? 20.240 1.409 -19.028 1.00 92.62 160 SER A CA 1
ATOM 1234 C C . SER A 1 160 ? 19.265 0.644 -18.110 1.00 92.62 160 SER A C 1
ATOM 1236 O O . SER A 1 160 ? 19.490 -0.542 -17.829 1.00 92.62 160 SER A O 1
ATOM 1238 N N . PRO A 1 161 ? 18.165 1.272 -17.641 1.00 92.31 161 PRO A N 1
ATOM 1239 C CA . PRO A 1 161 ? 17.186 0.596 -16.792 1.00 92.31 161 PRO A CA 1
ATOM 1240 C C . PRO A 1 161 ? 16.371 -0.455 -17.562 1.00 92.31 161 PRO A C 1
ATOM 1242 O O . PRO A 1 161 ? 15.905 -1.415 -16.954 1.00 92.31 161 PRO A O 1
ATOM 1245 N N . GLU A 1 162 ? 16.225 -0.320 -18.886 1.00 93.69 162 GLU A N 1
ATOM 1246 C CA . GLU A 1 162 ? 15.581 -1.314 -19.756 1.00 93.69 162 GLU A CA 1
ATOM 1247 C C . GLU A 1 162 ? 16.308 -2.657 -19.695 1.00 93.69 162 GLU A C 1
ATOM 1249 O O . GLU A 1 162 ? 15.655 -3.690 -19.581 1.00 93.69 162 GLU A O 1
ATOM 1254 N N . VAL A 1 163 ? 17.647 -2.644 -19.699 1.00 94.19 163 VAL A N 1
ATOM 1255 C CA . VAL A 1 163 ? 18.463 -3.867 -19.626 1.00 94.19 163 VAL A CA 1
ATOM 1256 C C . VAL A 1 163 ? 18.213 -4.609 -18.313 1.00 94.19 163 VAL A C 1
ATOM 1258 O O . VAL A 1 163 ? 18.041 -5.827 -18.311 1.00 94.19 163 VAL A O 1
ATOM 1261 N N . VAL A 1 164 ? 18.146 -3.883 -17.192 1.00 94.81 164 VAL A N 1
ATOM 1262 C CA . VAL A 1 164 ? 17.845 -4.472 -15.876 1.00 94.81 164 VAL A CA 1
ATOM 1263 C C . VAL A 1 164 ? 16.410 -4.998 -15.832 1.00 94.81 164 VAL A C 1
ATOM 1265 O O . VAL A 1 164 ? 16.172 -6.115 -15.372 1.00 94.81 164 VAL A O 1
ATOM 1268 N N . ALA A 1 165 ? 15.456 -4.203 -16.324 1.00 94.25 165 ALA A N 1
ATOM 1269 C CA . ALA A 1 165 ? 14.040 -4.548 -16.346 1.00 94.25 165 ALA A CA 1
ATOM 1270 C C . ALA A 1 165 ? 13.764 -5.816 -17.163 1.00 94.25 165 ALA A C 1
ATOM 1272 O O . ALA A 1 165 ? 13.050 -6.706 -16.700 1.00 94.25 165 ALA A O 1
ATOM 1273 N N . GLU A 1 166 ? 14.367 -5.922 -18.349 1.00 94.19 166 GLU A N 1
ATOM 1274 C CA . GLU A 1 166 ? 14.257 -7.085 -19.226 1.00 94.19 166 GLU A CA 1
ATOM 1275 C C . GLU A 1 166 ? 14.901 -8.324 -18.596 1.00 94.19 166 GLU A C 1
ATOM 1277 O O . GLU A 1 166 ? 14.254 -9.369 -18.519 1.00 94.19 166 GLU A O 1
ATOM 1282 N N . ALA A 1 167 ? 16.133 -8.202 -18.086 1.00 95.25 167 ALA A N 1
ATOM 1283 C CA . ALA A 1 167 ? 16.879 -9.321 -17.510 1.00 95.25 167 ALA A CA 1
ATOM 1284 C C . ALA A 1 167 ? 16.199 -9.935 -16.276 1.00 95.25 167 ALA A C 1
ATOM 1286 O O . ALA A 1 167 ? 16.299 -11.141 -16.054 1.00 95.25 167 ALA A O 1
ATOM 1287 N N . LEU A 1 168 ? 15.518 -9.112 -15.474 1.00 95.31 168 LEU A N 1
ATOM 1288 C CA . LEU A 1 168 ? 14.858 -9.534 -14.234 1.00 95.31 168 LEU A CA 1
ATOM 1289 C C . LEU A 1 168 ? 13.337 -9.664 -14.372 1.00 95.31 168 LEU A C 1
ATOM 1291 O O . LEU A 1 168 ? 12.660 -9.966 -13.391 1.00 95.31 168 LEU A O 1
ATOM 1295 N N . HIS A 1 169 ? 12.800 -9.445 -15.576 1.00 93.44 169 HIS A N 1
ATOM 1296 C CA . HIS A 1 169 ? 11.367 -9.468 -15.871 1.00 93.44 169 HIS A CA 1
ATOM 1297 C C . HIS A 1 169 ? 10.531 -8.576 -14.937 1.00 93.44 169 HIS A C 1
ATOM 1299 O O . HIS A 1 169 ? 9.433 -8.950 -14.520 1.00 93.44 169 HIS A O 1
ATOM 1305 N N . ILE A 1 170 ? 11.040 -7.385 -14.609 1.00 93.50 170 ILE A N 1
ATOM 1306 C CA . ILE A 1 170 ? 10.329 -6.402 -13.781 1.00 93.50 170 ILE A CA 1
ATOM 1307 C C . ILE A 1 170 ? 9.784 -5.255 -14.643 1.00 93.50 170 ILE A C 1
ATOM 1309 O O . ILE A 1 170 ? 10.466 -4.801 -15.561 1.00 93.50 170 ILE A O 1
ATOM 1313 N N . PRO A 1 171 ? 8.568 -4.746 -14.369 1.00 93.25 171 PRO A N 1
ATOM 1314 C CA . PRO A 1 171 ? 8.021 -3.602 -15.087 1.00 93.25 171 PRO A CA 1
ATOM 1315 C C . PRO A 1 171 ? 8.922 -2.369 -14.991 1.00 93.25 171 PRO A C 1
ATOM 1317 O O . PRO A 1 171 ? 9.327 -1.973 -13.895 1.00 93.25 171 PRO A O 1
ATOM 1320 N N . LEU A 1 172 ? 9.163 -1.727 -16.133 1.00 93.50 172 LEU A N 1
ATOM 1321 C CA . LEU A 1 172 ? 9.783 -0.410 -16.220 1.00 93.50 172 LEU A CA 1
ATOM 1322 C C . LEU A 1 172 ? 8.723 0.634 -16.565 1.00 93.50 172 LEU A C 1
ATOM 1324 O O . LEU A 1 172 ? 8.032 0.526 -17.579 1.00 93.50 172 LEU A O 1
ATOM 1328 N N . TYR A 1 173 ? 8.630 1.671 -15.740 1.00 92.88 173 TYR A N 1
ATOM 1329 C CA . TYR A 1 173 ? 7.784 2.828 -15.992 1.00 92.88 173 TYR A CA 1
ATOM 1330 C C . TYR A 1 173 ? 8.649 4.033 -16.341 1.00 92.88 173 TYR A C 1
ATOM 1332 O O . TYR A 1 173 ? 9.554 4.408 -15.593 1.00 92.88 173 TYR A O 1
ATOM 1340 N N . ASN A 1 174 ? 8.356 4.647 -17.485 1.00 91.81 174 ASN A N 1
ATOM 1341 C CA . ASN A 1 174 ? 9.037 5.863 -17.908 1.00 91.81 174 ASN A CA 1
ATOM 1342 C C . ASN A 1 174 ? 8.590 7.078 -17.075 1.00 91.81 174 ASN A C 1
ATOM 1344 O O . ASN A 1 174 ? 7.554 7.061 -16.404 1.00 91.81 174 ASN A O 1
ATOM 1348 N N . ARG A 1 175 ? 9.341 8.173 -17.179 1.00 90.94 175 ARG A N 1
ATOM 1349 C CA . ARG A 1 175 ? 9.077 9.415 -16.447 1.00 90.94 175 ARG A CA 1
ATOM 1350 C C . ARG A 1 175 ? 7.660 9.967 -16.639 1.00 90.94 175 ARG A C 1
ATOM 1352 O O . ARG A 1 175 ? 7.058 10.447 -15.681 1.00 90.94 175 ARG A O 1
ATOM 1359 N N . ALA A 1 176 ? 7.119 9.907 -17.858 1.00 92.06 176 ALA A N 1
ATOM 1360 C CA . ALA A 1 176 ? 5.775 10.407 -18.152 1.00 92.06 176 ALA A CA 1
ATOM 1361 C C . ALA A 1 176 ? 4.696 9.587 -17.424 1.00 92.06 176 ALA A C 1
ATOM 1363 O O . ALA A 1 176 ? 3.790 10.166 -16.822 1.00 92.06 176 ALA A O 1
ATOM 1364 N N . PHE A 1 177 ? 4.839 8.257 -17.417 1.00 93.75 177 PHE A N 1
ATOM 1365 C CA . PHE A 1 177 ? 3.999 7.357 -16.634 1.00 93.75 177 PHE A CA 1
ATOM 1366 C C . PHE A 1 177 ? 4.097 7.700 -15.152 1.00 93.75 177 PHE A C 1
ATOM 1368 O O . PHE A 1 177 ? 3.077 7.927 -14.510 1.00 93.75 177 PHE A O 1
ATOM 1375 N N . VAL A 1 178 ? 5.315 7.771 -14.606 1.00 91.94 178 VAL A N 1
ATOM 1376 C CA . VAL A 1 178 ? 5.536 7.996 -13.169 1.00 91.94 178 VAL A CA 1
ATOM 1377 C C . VAL A 1 178 ? 4.942 9.326 -12.723 1.00 91.94 178 VAL A C 1
ATOM 1379 O O . VAL A 1 178 ? 4.254 9.363 -11.703 1.00 91.94 178 VAL A O 1
ATOM 1382 N N . ALA A 1 179 ? 5.150 10.402 -13.485 1.00 92.56 179 ALA A N 1
ATOM 1383 C CA . ALA A 1 179 ? 4.595 11.716 -13.175 1.00 92.56 179 ALA A CA 1
ATOM 1384 C C . ALA A 1 179 ? 3.061 11.680 -13.141 1.00 92.56 179 ALA A C 1
ATOM 1386 O O . ALA A 1 179 ? 2.454 12.025 -12.126 1.00 92.56 179 ALA A O 1
ATOM 1387 N N . ARG A 1 180 ? 2.433 11.180 -14.212 1.00 95.50 180 ARG A N 1
ATOM 1388 C CA . ARG A 1 180 ? 0.971 11.141 -14.310 1.00 95.50 180 ARG A CA 1
ATOM 1389 C C . ARG A 1 180 ? 0.337 10.185 -13.300 1.00 95.50 180 ARG A C 1
AT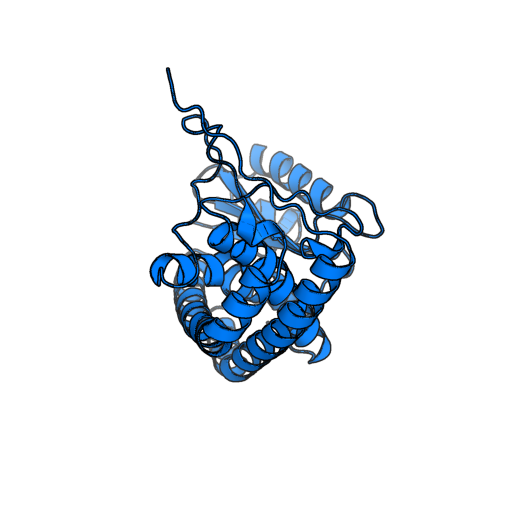OM 1391 O O . ARG A 1 180 ? -0.704 10.500 -12.727 1.00 95.50 180 ARG A O 1
ATOM 1398 N N . TRP A 1 181 ? 0.963 9.035 -13.059 1.00 95.44 181 TRP A N 1
ATOM 1399 C CA . TRP A 1 181 ? 0.506 8.081 -12.055 1.00 95.44 181 TRP A CA 1
ATOM 1400 C C . TRP A 1 181 ? 0.620 8.657 -10.646 1.00 95.44 181 TRP A C 1
ATOM 1402 O O . TRP A 1 181 ? -0.296 8.489 -9.851 1.00 95.44 181 TRP A O 1
ATOM 1412 N N . SER A 1 182 ? 1.704 9.374 -10.338 1.00 93.19 182 SER A N 1
ATOM 1413 C CA . SER A 1 182 ? 1.894 10.001 -9.025 1.00 93.19 182 SER A CA 1
ATOM 1414 C C . SER A 1 182 ? 0.844 11.078 -8.743 1.00 93.19 182 SER A C 1
ATOM 1416 O O . SER A 1 182 ? 0.344 11.154 -7.623 1.00 93.19 182 SER A O 1
ATOM 1418 N N . GLU A 1 183 ? 0.467 11.874 -9.751 1.00 95.19 183 GLU A N 1
ATOM 1419 C CA . GLU A 1 183 ? -0.634 12.843 -9.645 1.00 95.19 183 GLU A CA 1
ATOM 1420 C C . GLU A 1 183 ? -1.960 12.156 -9.309 1.00 95.19 183 GLU A C 1
ATOM 1422 O O . GLU A 1 183 ? -2.627 12.533 -8.343 1.00 95.19 183 GLU A O 1
ATOM 1427 N N . LEU A 1 184 ? -2.322 11.124 -10.081 1.00 97.31 184 LEU A N 1
ATOM 1428 C CA . LEU A 1 184 ? -3.528 10.336 -9.838 1.00 97.31 184 LEU A CA 1
ATOM 1429 C C . LEU A 1 184 ? -3.492 9.708 -8.443 1.00 97.31 184 LEU A C 1
ATOM 1431 O O . LEU A 1 184 ? -4.472 9.776 -7.707 1.00 97.31 184 LEU A O 1
ATOM 1435 N N . ALA A 1 185 ? -2.372 9.088 -8.080 1.00 96.44 185 ALA A N 1
ATOM 1436 C CA . ALA A 1 185 ? -2.240 8.369 -6.829 1.00 96.44 185 ALA A CA 1
ATOM 1437 C C . ALA A 1 185 ? -2.430 9.296 -5.625 1.00 96.44 185 ALA A C 1
ATOM 1439 O O . ALA A 1 185 ? -3.172 8.953 -4.708 1.00 96.44 185 ALA A O 1
ATOM 1440 N N . LEU A 1 186 ? -1.850 10.500 -5.668 1.00 94.50 186 LEU A N 1
ATOM 1441 C CA . LEU A 1 186 ? -2.051 11.520 -4.643 1.00 94.50 186 LEU A CA 1
ATOM 1442 C C . LEU A 1 186 ? -3.498 12.037 -4.612 1.00 94.50 186 LEU A C 1
ATOM 1444 O O . LEU A 1 186 ? -4.056 12.212 -3.531 1.00 94.50 186 LEU A O 1
ATOM 1448 N N . GLU A 1 187 ? -4.128 12.263 -5.771 1.00 97.31 187 GLU A N 1
ATOM 1449 C CA . GLU A 1 187 ? -5.550 12.631 -5.843 1.00 97.31 187 GLU A CA 1
ATOM 1450 C C . GLU A 1 187 ? -6.424 11.579 -5.143 1.00 97.31 187 GLU A C 1
ATOM 1452 O O . GLU A 1 187 ? -7.286 11.927 -4.335 1.00 97.31 187 GLU A O 1
ATOM 1457 N N . LYS A 1 188 ? -6.189 10.290 -5.419 1.00 98.25 188 LYS A N 1
ATOM 1458 C CA . LYS A 1 188 ? -6.960 9.187 -4.826 1.00 98.25 188 LYS A CA 1
ATOM 1459 C C . LYS A 1 188 ? -6.666 9.015 -3.345 1.00 98.25 188 LYS A C 1
ATOM 1461 O O . LYS A 1 188 ? -7.604 8.920 -2.559 1.00 98.25 188 LYS A O 1
ATOM 1466 N N . ALA A 1 189 ? -5.401 9.085 -2.947 1.00 96.50 189 ALA A N 1
ATOM 1467 C CA . ALA A 1 189 ? -4.999 9.048 -1.548 1.00 96.50 189 ALA A CA 1
ATOM 1468 C C . ALA A 1 189 ? -5.672 10.153 -0.716 1.00 96.50 189 ALA A C 1
ATOM 1470 O O . ALA A 1 189 ? -6.198 9.881 0.359 1.00 96.50 189 ALA A O 1
ATOM 1471 N N . LYS A 1 190 ? -5.768 11.382 -1.240 1.00 95.88 190 LYS A N 1
ATOM 1472 C CA . LYS A 1 190 ? -6.480 12.484 -0.566 1.00 95.88 190 LYS A CA 1
ATOM 1473 C C . LYS A 1 190 ? -7.958 12.193 -0.327 1.00 95.88 190 LYS A C 1
ATOM 1475 O O . LYS A 1 190 ? -8.514 12.645 0.667 1.00 95.88 190 LYS A O 1
ATOM 1480 N N . ARG A 1 191 ? -8.608 11.426 -1.205 1.00 96.94 191 ARG A N 1
ATOM 1481 C CA . ARG A 1 191 ? -10.001 11.000 -0.992 1.00 96.94 191 ARG A CA 1
ATOM 1482 C C . ARG A 1 191 ? -10.108 9.933 0.095 1.00 96.94 191 ARG A C 1
ATOM 1484 O O . ARG A 1 191 ? -11.072 9.953 0.852 1.00 96.94 191 ARG A O 1
ATOM 1491 N N . LEU A 1 192 ? -9.110 9.058 0.209 1.00 97.88 192 LEU A N 1
ATOM 1492 C CA . LEU A 1 192 ? -9.036 8.047 1.268 1.00 97.88 192 LEU A CA 1
ATOM 1493 C C . LEU A 1 192 ? -8.841 8.659 2.662 1.00 97.88 192 LEU A C 1
ATOM 1495 O O . LEU A 1 192 ? -9.364 8.112 3.628 1.00 97.88 192 LEU A O 1
ATOM 1499 N N . VAL A 1 193 ? -8.208 9.833 2.780 1.00 96.44 193 VAL A N 1
ATOM 1500 C CA . VAL A 1 193 ? -8.177 10.592 4.049 1.00 96.44 193 VAL A CA 1
ATOM 1501 C C . VAL A 1 193 ? -9.594 10.860 4.575 1.00 96.44 193 VAL A C 1
ATOM 1503 O O . VAL A 1 193 ? -9.836 10.750 5.775 1.00 96.44 193 VAL A O 1
ATOM 1506 N N . GLY A 1 194 ? -10.558 11.118 3.684 1.00 96.19 194 GLY A N 1
ATOM 1507 C CA . GLY A 1 194 ? -11.964 11.303 4.053 1.00 96.19 194 GLY A CA 1
ATOM 1508 C C . GLY A 1 194 ? -12.598 10.075 4.718 1.00 96.19 194 GLY A C 1
ATOM 1509 O O . GLY A 1 194 ? -13.488 10.231 5.554 1.00 96.19 194 GLY A O 1
ATOM 1510 N N . VAL A 1 195 ? -12.117 8.863 4.409 1.00 97.56 195 VAL A N 1
ATOM 1511 C CA . VAL A 1 195 ? -12.533 7.635 5.107 1.00 97.56 195 VAL A CA 1
ATOM 1512 C C . VAL A 1 195 ? -12.053 7.695 6.552 1.00 97.56 195 VAL A C 1
ATOM 1514 O O . VAL A 1 195 ? -12.855 7.560 7.467 1.00 97.56 195 VAL A O 1
ATOM 1517 N N . TYR A 1 196 ? -10.776 7.992 6.789 1.00 96.00 196 TYR A N 1
ATOM 1518 C CA . TYR A 1 196 ? -10.270 8.123 8.154 1.00 96.00 196 TYR A CA 1
ATOM 1519 C C . TYR A 1 196 ? -10.956 9.237 8.945 1.00 96.00 196 TYR A C 1
ATOM 1521 O O . TYR A 1 196 ? -11.320 9.022 10.098 1.00 96.00 196 TYR A O 1
ATOM 1529 N N . GLN A 1 197 ? -11.208 10.392 8.327 1.00 95.25 197 GLN A N 1
ATOM 1530 C CA . GLN A 1 197 ? -11.934 11.497 8.962 1.00 95.25 197 GLN A CA 1
ATOM 1531 C C . GLN A 1 197 ? -13.353 11.091 9.378 1.00 95.25 197 GLN A C 1
ATOM 1533 O O . GLN A 1 197 ? -13.793 11.435 10.473 1.00 95.25 197 GLN A O 1
ATOM 1538 N N . ALA A 1 198 ? -14.057 10.312 8.552 1.00 96.44 198 ALA A N 1
ATOM 1539 C CA . ALA A 1 198 ? -15.380 9.792 8.899 1.00 96.44 198 ALA A CA 1
ATOM 1540 C C . ALA A 1 198 ? -15.352 8.825 10.100 1.00 96.44 198 ALA A C 1
ATOM 1542 O O . ALA A 1 198 ? -16.367 8.656 10.774 1.00 96.44 198 ALA A O 1
ATOM 1543 N N . HIS A 1 199 ? -14.195 8.222 10.383 1.00 96.06 199 HIS A N 1
ATOM 1544 C CA . HIS A 1 199 ? -13.966 7.315 11.507 1.00 96.06 199 HIS A CA 1
ATOM 1545 C C . HIS A 1 199 ? -13.158 7.951 12.656 1.00 96.06 199 HIS A C 1
ATOM 1547 O O . HIS A 1 199 ? -12.850 7.259 13.626 1.00 96.06 199 HIS A O 1
ATOM 1553 N N . ALA A 1 200 ? -12.836 9.249 12.596 1.00 93.94 200 ALA A N 1
ATOM 1554 C CA . ALA A 1 200 ? -11.921 9.912 13.530 1.00 93.94 200 ALA A CA 1
ATOM 1555 C C . ALA A 1 200 ? -12.348 9.767 15.000 1.00 93.94 200 ALA A C 1
ATOM 1557 O O . ALA A 1 200 ? -11.550 9.348 15.837 1.00 93.94 200 ALA A O 1
ATOM 1558 N N . ASP A 1 201 ? -13.620 10.028 15.313 1.00 94.81 201 ASP A N 1
ATOM 1559 C CA . ASP A 1 201 ? -14.138 9.918 16.685 1.00 94.81 201 ASP A CA 1
ATOM 1560 C C . ASP A 1 201 ? -14.024 8.486 17.233 1.00 94.81 201 ASP A C 1
ATOM 1562 O O . ASP A 1 2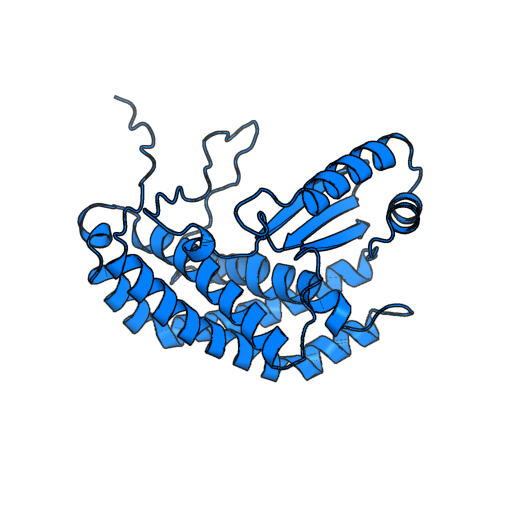01 ? -13.663 8.274 18.395 1.00 94.81 201 ASP A O 1
ATOM 1566 N N . ALA A 1 202 ? -14.303 7.487 16.389 1.00 96.00 202 ALA A N 1
ATOM 1567 C CA . ALA A 1 202 ? -14.191 6.079 16.755 1.00 96.00 202 ALA A CA 1
ATOM 1568 C C . ALA A 1 202 ? -12.725 5.664 16.954 1.00 96.00 202 ALA A C 1
ATOM 1570 O O . ALA A 1 202 ? -12.419 4.953 17.911 1.00 96.00 202 ALA A O 1
ATOM 1571 N N . LEU A 1 203 ? -11.813 6.162 16.112 1.00 94.31 203 LEU A N 1
ATOM 1572 C CA . LEU A 1 203 ? -10.369 5.945 16.232 1.00 94.31 203 LEU A CA 1
ATOM 1573 C C . LEU A 1 203 ? -9.804 6.539 17.521 1.00 94.31 203 LEU A C 1
ATOM 1575 O O . LEU A 1 203 ? -9.072 5.854 18.235 1.00 94.31 203 LEU A O 1
ATOM 1579 N N . HIS A 1 204 ? -10.170 7.778 17.852 1.00 92.50 204 HIS A N 1
ATOM 1580 C CA . HIS A 1 204 ? -9.767 8.409 19.108 1.00 92.50 204 HIS A CA 1
ATOM 1581 C C . HIS A 1 204 ? -10.339 7.666 20.314 1.00 92.50 204 HIS A C 1
ATOM 1583 O O . HIS A 1 204 ? -9.598 7.341 21.235 1.00 92.50 204 HIS A O 1
ATOM 1589 N N . THR A 1 205 ? -11.620 7.290 20.273 1.00 94.56 205 THR A N 1
ATOM 1590 C CA . THR A 1 205 ? -12.245 6.488 21.338 1.00 94.56 205 THR A CA 1
ATOM 1591 C C . THR A 1 205 ? -11.543 5.140 21.520 1.00 94.56 205 THR A C 1
ATOM 1593 O O . THR A 1 205 ? -11.321 4.693 22.648 1.00 94.56 205 THR A O 1
ATOM 1596 N N . LEU A 1 206 ? -11.180 4.476 20.417 1.00 94.50 206 LEU A N 1
ATOM 1597 C CA . LEU A 1 206 ? -10.425 3.231 20.446 1.00 94.50 206 LEU A CA 1
ATOM 1598 C C . LEU A 1 206 ? -9.063 3.451 21.102 1.00 94.50 206 LEU A C 1
ATOM 1600 O O . LEU A 1 206 ? -8.764 2.744 22.062 1.00 94.50 206 LEU A O 1
ATOM 1604 N N . TYR A 1 207 ? -8.286 4.433 20.643 1.00 90.94 207 TYR A N 1
ATOM 1605 C CA . TYR A 1 207 ? -6.982 4.765 21.213 1.00 90.94 207 TYR A CA 1
ATOM 1606 C C . TYR A 1 207 ? -7.063 5.089 22.708 1.00 90.94 207 TYR A C 1
ATOM 1608 O O . TYR A 1 207 ? -6.336 4.493 23.499 1.00 90.94 207 TYR A O 1
ATOM 1616 N N . ASP A 1 208 ? -7.984 5.965 23.112 1.00 91.50 208 ASP A N 1
ATOM 1617 C CA . ASP A 1 208 ? -8.155 6.389 24.505 1.00 91.50 208 ASP A CA 1
ATOM 1618 C C . ASP A 1 208 ? -8.497 5.210 25.424 1.00 91.50 208 ASP A C 1
ATOM 1620 O O . ASP A 1 208 ? -8.139 5.206 26.602 1.00 91.50 208 ASP A O 1
ATOM 1624 N N . SER A 1 209 ? -9.141 4.174 24.880 1.00 92.12 209 SER A N 1
ATOM 1625 C CA . SER A 1 209 ? -9.456 2.942 25.604 1.00 92.12 209 SER A CA 1
ATOM 1626 C C . SER A 1 209 ? -8.286 1.957 25.740 1.00 92.12 209 SER A C 1
ATOM 1628 O O . SER A 1 209 ? -8.433 0.951 26.440 1.00 92.12 209 SER A O 1
ATOM 1630 N N . LEU A 1 210 ? -7.164 2.194 25.052 1.00 88.81 210 LEU A N 1
ATOM 1631 C CA . LEU A 1 210 ? -5.949 1.388 25.171 1.00 88.81 210 LEU A CA 1
ATOM 1632 C C . LEU A 1 210 ? -5.126 1.867 26.362 1.00 88.81 210 LEU A C 1
ATOM 1634 O O . LEU A 1 210 ? -5.035 3.059 26.641 1.00 88.81 210 LEU A O 1
ATOM 1638 N N . ARG A 1 211 ? -4.419 0.954 27.021 1.00 85.06 211 ARG A N 1
ATOM 1639 C CA . ARG A 1 211 ? -3.475 1.288 28.092 1.00 85.06 211 ARG A CA 1
ATOM 1640 C C . ARG A 1 211 ? -2.375 2.234 27.608 1.00 85.06 211 ARG A C 1
ATOM 1642 O O . ARG A 1 211 ? -1.909 3.069 28.383 1.00 85.06 211 ARG A O 1
ATOM 1649 N N . ALA A 1 212 ? -1.980 2.101 26.343 1.00 77.50 212 ALA A N 1
ATOM 1650 C CA . ALA A 1 212 ? -0.986 2.935 25.677 1.00 77.50 212 ALA A CA 1
ATOM 1651 C C . ALA A 1 212 ? -1.265 4.443 25.765 1.00 77.50 212 ALA A C 1
ATOM 1653 O O . ALA A 1 212 ? -0.317 5.228 25.876 1.00 77.50 212 ALA A O 1
ATOM 1654 N N . SER A 1 213 ? -2.543 4.843 25.781 1.00 82.06 213 SER A N 1
ATOM 1655 C CA . SER A 1 213 ? -2.945 6.254 25.822 1.00 82.06 213 SER A CA 1
ATOM 1656 C C . SER A 1 213 ? -2.506 6.970 27.100 1.00 82.06 213 SER A C 1
ATOM 1658 O O . SER A 1 213 ? -2.305 8.182 27.102 1.00 82.06 213 SER A O 1
ATOM 1660 N N . ALA A 1 214 ? -2.291 6.225 28.189 1.00 81.44 214 ALA A N 1
ATOM 1661 C CA . ALA A 1 214 ? -2.024 6.787 29.507 1.00 81.44 214 ALA A CA 1
ATOM 1662 C C . ALA A 1 214 ? -0.553 7.165 29.763 1.00 81.44 214 ALA A C 1
ATOM 1664 O O . ALA A 1 214 ? -0.267 7.798 30.781 1.00 81.44 214 ALA A O 1
ATOM 1665 N N . TYR A 1 215 ? 0.395 6.752 28.911 1.00 71.81 215 TYR A N 1
ATOM 1666 C CA . TYR A 1 215 ? 1.830 6.888 29.215 1.00 71.81 215 TYR A CA 1
ATOM 1667 C C . TYR A 1 215 ? 2.715 7.358 28.051 1.00 71.81 215 TYR A C 1
ATOM 1669 O O . TYR A 1 215 ? 3.931 7.464 28.227 1.00 71.81 215 TYR A O 1
ATOM 1677 N N . THR A 1 216 ? 2.146 7.665 26.884 1.00 68.31 216 THR A N 1
ATOM 1678 C CA . THR A 1 216 ? 2.907 8.046 25.684 1.00 68.31 216 THR A CA 1
ATOM 1679 C C . THR A 1 216 ? 2.601 9.498 25.266 1.00 68.31 216 THR A C 1
ATOM 1681 O O . THR A 1 216 ? 1.496 9.796 24.818 1.00 68.31 216 THR A O 1
ATOM 1684 N N . PRO A 1 217 ? 3.558 10.443 25.383 1.00 57.56 217 PRO A N 1
ATOM 1685 C CA . PRO A 1 217 ? 3.317 11.860 25.073 1.00 57.56 217 PRO A CA 1
ATOM 1686 C C . PRO A 1 217 ? 3.044 12.150 23.583 1.00 57.56 217 PRO A C 1
ATOM 1688 O O . PRO A 1 217 ? 2.528 13.216 23.267 1.00 57.56 217 PRO A O 1
ATOM 1691 N N . TYR A 1 218 ? 3.339 11.202 22.684 1.00 64.50 218 TYR A N 1
ATOM 1692 C CA . TYR A 1 218 ? 3.041 11.265 21.243 1.00 64.50 218 TYR A CA 1
ATOM 1693 C C . TYR A 1 218 ? 2.184 10.083 20.758 1.00 64.50 218 TYR A C 1
ATOM 1695 O O . TYR A 1 218 ? 2.136 9.791 19.564 1.00 64.50 218 TYR A O 1
ATOM 1703 N N . GLY A 1 219 ? 1.510 9.382 21.674 1.00 72.88 219 GLY A N 1
ATOM 1704 C CA . GLY A 1 219 ? 1.024 8.029 21.415 1.00 72.88 219 GLY A CA 1
ATOM 1705 C C . GLY A 1 219 ? -0.051 7.875 20.355 1.00 72.88 219 GLY A C 1
ATOM 1706 O O . GLY A 1 219 ? -0.105 6.813 19.746 1.00 72.88 219 GLY A O 1
ATOM 1707 N N . PHE A 1 220 ? -0.878 8.897 20.094 1.00 83.00 220 PHE A N 1
ATOM 1708 C CA . PHE A 1 220 ? -1.919 8.774 19.069 1.00 83.00 220 PHE A CA 1
ATOM 1709 C C . PHE A 1 220 ? -1.316 8.689 17.670 1.00 83.00 220 PHE A C 1
ATOM 1711 O O . PHE A 1 220 ? -1.709 7.825 16.900 1.00 83.00 220 PHE A O 1
ATOM 1718 N N . GLY A 1 221 ? -0.345 9.553 17.354 1.00 80.94 221 GLY A N 1
ATOM 1719 C CA . GLY A 1 221 ? 0.310 9.543 16.046 1.00 80.94 221 GLY A CA 1
ATOM 1720 C C . GLY A 1 221 ? 1.026 8.223 15.794 1.00 80.94 221 GLY A C 1
ATOM 1721 O O . GLY A 1 221 ? 0.917 7.667 14.708 1.00 80.94 221 GLY A O 1
ATOM 1722 N N . GLU A 1 222 ? 1.681 7.676 16.825 1.00 78.94 222 GLU A N 1
ATOM 1723 C CA . GLU A 1 222 ? 2.251 6.340 16.719 1.00 78.94 222 GLU A CA 1
ATOM 1724 C C . GLU A 1 222 ? 1.124 5.311 16.507 1.00 78.94 222 GLU A C 1
ATOM 1726 O O . GLU A 1 222 ? 1.029 4.692 15.452 1.00 78.94 222 GLU A O 1
ATOM 1731 N N . PHE A 1 223 ? 0.192 5.178 17.448 1.00 85.44 223 PHE A N 1
ATOM 1732 C CA . PHE A 1 223 ? -0.949 4.270 17.311 1.00 85.44 223 PHE A CA 1
ATOM 1733 C C . PHE A 1 223 ? -1.592 4.310 15.915 1.00 85.44 223 PHE A C 1
ATOM 1735 O O . PHE A 1 223 ? -1.835 3.256 15.331 1.00 85.44 223 PHE A O 1
ATOM 1742 N N . PHE A 1 224 ? -1.813 5.505 15.370 1.00 88.25 224 PHE A N 1
ATOM 1743 C CA . PHE A 1 224 ? -2.427 5.700 14.070 1.00 88.25 224 PHE A CA 1
ATOM 1744 C C . PHE A 1 224 ? -1.559 5.184 12.916 1.00 88.25 224 PHE A C 1
ATOM 1746 O O . PHE A 1 224 ? -2.089 4.566 12.002 1.00 88.25 224 PHE A O 1
ATOM 1753 N N . CYS A 1 225 ? -0.235 5.346 12.956 1.00 83.50 225 CYS A N 1
ATOM 1754 C CA . CYS A 1 225 ? 0.641 4.767 11.935 1.00 83.50 225 CYS A CA 1
ATOM 1755 C C . CYS A 1 225 ? 0.608 3.237 11.934 1.00 83.50 225 CYS A C 1
ATOM 1757 O O . CYS A 1 225 ? 0.576 2.631 10.863 1.00 83.50 225 CYS A O 1
ATOM 1759 N N . TRP A 1 226 ? 0.597 2.600 13.107 1.00 85.56 226 TRP A N 1
ATOM 1760 C CA . TRP A 1 226 ? 0.379 1.153 13.190 1.00 85.56 226 TRP A CA 1
ATOM 1761 C C . TRP A 1 226 ? -1.008 0.774 12.664 1.00 85.56 226 TRP A C 1
ATOM 1763 O O . TRP A 1 226 ? -1.136 -0.128 11.837 1.00 85.56 226 TRP A O 1
ATOM 1773 N N . TYR A 1 227 ? -2.033 1.490 13.118 1.00 90.75 227 TYR A N 1
ATOM 1774 C CA . TYR A 1 227 ? -3.413 1.287 12.708 1.00 90.75 227 TYR A CA 1
ATOM 1775 C C . TYR A 1 227 ? -3.567 1.347 11.182 1.00 90.75 227 TYR A C 1
ATOM 1777 O O . TYR A 1 227 ? -4.180 0.458 10.594 1.00 90.75 227 TYR A O 1
ATOM 1785 N N . ASP A 1 228 ? -2.979 2.359 10.540 1.00 91.62 228 ASP A N 1
ATOM 1786 C CA . ASP A 1 228 ? -3.003 2.551 9.090 1.00 91.62 228 ASP A CA 1
ATOM 1787 C C . ASP A 1 228 ? -2.350 1.376 8.354 1.00 91.62 228 ASP A C 1
ATOM 1789 O O . ASP A 1 228 ? -2.929 0.870 7.395 1.00 91.62 228 ASP A O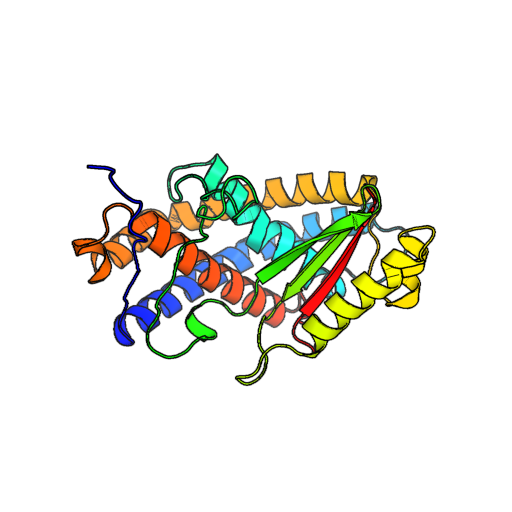 1
ATOM 1793 N N . HIS A 1 229 ? -1.230 0.847 8.865 1.00 88.88 229 HIS A N 1
ATOM 1794 C CA . HIS A 1 229 ? -0.585 -0.343 8.294 1.00 88.88 229 HIS A CA 1
ATOM 1795 C C . HIS A 1 229 ? -1.487 -1.575 8.287 1.00 88.88 229 HIS A C 1
ATOM 1797 O O . HIS A 1 229 ? -1.481 -2.353 7.331 1.00 88.88 229 HIS A O 1
ATOM 1803 N N . VAL A 1 230 ? -2.286 -1.754 9.338 1.00 91.75 230 VAL A N 1
ATOM 1804 C CA . VAL A 1 230 ? -3.257 -2.849 9.400 1.00 91.75 230 VAL A CA 1
ATOM 1805 C C . VAL A 1 230 ? -4.448 -2.567 8.481 1.00 91.75 230 VAL A C 1
ATOM 1807 O O . VAL A 1 230 ? -4.886 -3.455 7.749 1.00 91.75 230 VAL A O 1
ATOM 1810 N N . ALA A 1 231 ? -4.955 -1.333 8.476 1.00 95.31 231 ALA A N 1
ATOM 1811 C CA . ALA A 1 231 ? -6.131 -0.953 7.702 1.00 95.31 231 ALA A CA 1
ATOM 1812 C C . ALA A 1 231 ? -5.880 -1.013 6.189 1.00 95.31 231 ALA A C 1
ATOM 1814 O O . ALA A 1 231 ? -6.686 -1.599 5.462 1.00 95.31 231 ALA A O 1
ATOM 1815 N N . TYR A 1 232 ? -4.756 -0.485 5.690 1.00 94.81 232 TYR A N 1
ATOM 1816 C CA . TYR A 1 232 ? -4.457 -0.569 4.260 1.00 94.81 232 TYR A CA 1
ATOM 1817 C C . TYR A 1 232 ? -4.152 -2.007 3.825 1.00 94.81 232 TYR A C 1
ATOM 1819 O O . TYR A 1 232 ? -4.466 -2.379 2.693 1.00 94.81 232 TYR A O 1
ATOM 1827 N N . ALA A 1 233 ? -3.568 -2.838 4.699 1.00 94.50 233 ALA A N 1
ATOM 1828 C CA . ALA A 1 233 ? -3.344 -4.249 4.395 1.00 94.50 233 ALA A CA 1
ATOM 1829 C C . ALA A 1 233 ? -4.675 -5.000 4.244 1.00 94.50 233 ALA A C 1
ATOM 1831 O O . ALA A 1 233 ? -4.869 -5.703 3.253 1.00 94.50 233 ALA A O 1
ATOM 1832 N N . ALA A 1 234 ? -5.630 -4.758 5.148 1.00 96.12 234 ALA A N 1
ATOM 1833 C CA . ALA A 1 234 ? -6.990 -5.274 5.016 1.00 96.12 234 ALA A CA 1
ATOM 1834 C C . ALA A 1 234 ? -7.685 -4.756 3.741 1.00 96.12 234 ALA A C 1
ATOM 1836 O O . ALA A 1 234 ? -8.377 -5.515 3.064 1.00 96.12 234 ALA A O 1
ATOM 1837 N N . ALA A 1 235 ? -7.458 -3.494 3.358 1.00 98.00 235 ALA A N 1
ATOM 1838 C CA . ALA A 1 235 ? -7.990 -2.942 2.113 1.00 98.00 235 ALA A CA 1
ATOM 1839 C C . ALA A 1 235 ? -7.445 -3.665 0.869 1.00 98.00 235 ALA A C 1
ATOM 1841 O O . ALA A 1 235 ? -8.195 -3.955 -0.061 1.00 98.00 235 ALA A O 1
ATOM 1842 N N . ILE A 1 236 ? -6.149 -3.988 0.851 1.00 97.44 236 ILE A N 1
ATOM 1843 C CA . ILE A 1 236 ? -5.516 -4.773 -0.219 1.00 97.44 236 ILE A CA 1
ATOM 1844 C C . ILE A 1 236 ? -6.150 -6.163 -0.323 1.00 97.44 236 ILE A C 1
ATOM 1846 O O . ILE A 1 236 ? -6.518 -6.586 -1.421 1.00 97.44 236 ILE A O 1
ATOM 1850 N N . ASP A 1 237 ? -6.322 -6.852 0.805 1.00 96.81 237 ASP A N 1
ATOM 1851 C CA . ASP A 1 237 ? -6.927 -8.185 0.831 1.00 96.81 237 ASP A CA 1
ATOM 1852 C C . ASP A 1 237 ? -8.384 -8.151 0.342 1.00 96.81 237 ASP A C 1
ATOM 1854 O O . ASP A 1 237 ? -8.793 -9.007 -0.449 1.00 96.81 237 ASP A O 1
ATOM 1858 N N . ALA A 1 238 ? -9.147 -7.124 0.728 1.00 98.19 238 ALA A N 1
ATOM 1859 C CA . ALA A 1 238 ? -10.510 -6.903 0.254 1.00 98.19 238 ALA A CA 1
ATOM 1860 C C . ALA A 1 238 ? -10.562 -6.621 -1.259 1.00 98.19 238 ALA A C 1
ATOM 1862 O O . ALA A 1 238 ? -11.393 -7.196 -1.964 1.00 98.19 238 ALA A O 1
ATOM 1863 N N . LEU A 1 239 ? -9.660 -5.793 -1.799 1.00 98.31 239 LEU A N 1
ATOM 1864 C CA . LEU A 1 239 ? -9.562 -5.541 -3.245 1.00 98.31 239 LEU A CA 1
ATOM 1865 C C . LEU A 1 239 ? -9.217 -6.814 -4.030 1.00 98.31 239 LEU A C 1
ATOM 1867 O O . LEU A 1 239 ? -9.771 -7.037 -5.111 1.00 98.31 239 LEU A O 1
ATOM 1871 N N . ASN A 1 240 ? -8.352 -7.666 -3.476 1.00 97.44 240 ASN A N 1
ATOM 1872 C CA . ASN A 1 240 ? -8.035 -8.972 -4.048 1.00 97.44 240 ASN A CA 1
ATOM 1873 C C . ASN A 1 240 ? -9.243 -9.920 -4.008 1.00 97.44 240 ASN A C 1
ATOM 1875 O O . ASN A 1 240 ? -9.589 -10.527 -5.019 1.00 97.44 240 ASN A O 1
ATOM 1879 N N . ALA A 1 241 ? -9.965 -9.985 -2.886 1.00 97.88 241 ALA A N 1
ATOM 1880 C CA . ALA A 1 241 ? -11.191 -10.779 -2.773 1.00 97.88 241 ALA A CA 1
ATOM 1881 C C . ALA A 1 241 ? -12.297 -10.327 -3.749 1.00 97.88 241 ALA A C 1
ATOM 1883 O O . ALA A 1 241 ? -13.097 -11.146 -4.202 1.00 97.88 241 ALA A O 1
ATOM 1884 N N . ARG A 1 242 ? -12.326 -9.037 -4.105 1.00 97.75 242 ARG A N 1
ATOM 1885 C CA . 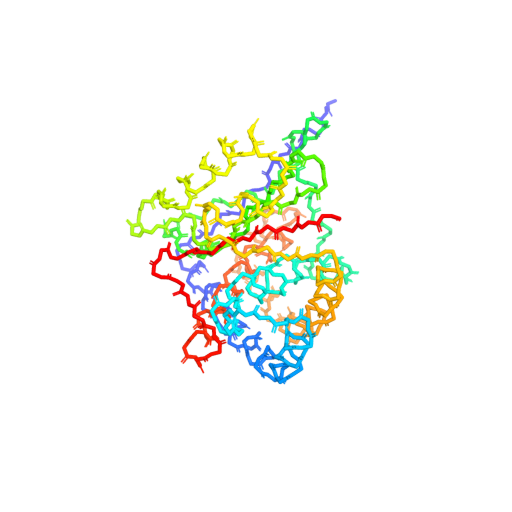ARG A 1 242 ? -13.246 -8.450 -5.096 1.00 97.75 242 ARG A CA 1
ATOM 1886 C C . ARG A 1 242 ? -12.777 -8.624 -6.550 1.00 97.75 242 ARG A C 1
ATOM 1888 O O . ARG A 1 242 ? -13.492 -8.219 -7.463 1.00 97.75 242 ARG A O 1
ATOM 1895 N N . GLY A 1 243 ? -11.605 -9.219 -6.785 1.00 96.81 243 GLY A N 1
ATOM 1896 C CA . GLY A 1 243 ? -11.053 -9.449 -8.126 1.00 96.81 243 GLY A CA 1
ATOM 1897 C C . GLY A 1 243 ? -10.581 -8.176 -8.836 1.00 96.81 243 GLY A C 1
ATOM 1898 O O . GLY A 1 243 ? -10.559 -8.127 -10.065 1.00 96.81 243 GLY A O 1
ATOM 1899 N N . LEU A 1 244 ? -10.252 -7.123 -8.081 1.00 97.00 244 LEU A N 1
ATOM 1900 C CA . LEU A 1 244 ? -9.707 -5.878 -8.633 1.00 97.00 244 LEU A CA 1
ATOM 1901 C C . LEU A 1 244 ? -8.176 -5.895 -8.694 1.00 97.00 244 LEU A C 1
ATOM 1903 O O . LEU A 1 244 ? -7.581 -5.172 -9.486 1.00 97.00 244 LEU A O 1
ATOM 1907 N N . MET A 1 245 ? -7.533 -6.711 -7.869 1.00 95.56 245 MET A N 1
ATOM 1908 C CA . MET A 1 245 ? -6.084 -6.774 -7.724 1.00 95.56 245 MET A CA 1
ATOM 1909 C C . MET A 1 245 ? -5.660 -8.223 -7.551 1.00 95.56 245 MET A C 1
ATOM 1911 O O . MET A 1 245 ? -6.310 -8.944 -6.805 1.00 95.56 245 MET A O 1
ATOM 1915 N N . ASP A 1 246 ? -4.542 -8.610 -8.157 1.00 95.56 246 ASP A N 1
ATOM 1916 C CA . ASP A 1 246 ? -3.934 -9.910 -7.896 1.00 95.56 246 ASP A CA 1
ATOM 1917 C C . ASP A 1 246 ? -2.769 -9.762 -6.916 1.00 95.56 246 ASP A C 1
ATOM 1919 O O . ASP A 1 246 ? -1.826 -9.003 -7.155 1.00 95.56 246 ASP A O 1
ATOM 1923 N N . ILE A 1 247 ? -2.809 -10.508 -5.811 1.00 95.56 247 ILE A N 1
ATOM 1924 C CA . ILE A 1 247 ? -1.648 -10.664 -4.926 1.00 95.56 247 ILE A CA 1
ATOM 1925 C C . ILE A 1 247 ? -0.767 -11.792 -5.489 1.00 95.56 247 ILE A C 1
ATOM 1927 O O . ILE A 1 247 ? -1.206 -12.946 -5.523 1.00 95.56 247 ILE A O 1
ATOM 1931 N N . PRO A 1 248 ? 0.489 -11.518 -5.900 1.00 94.62 248 PRO A N 1
ATOM 1932 C CA . PRO A 1 248 ? 1.351 -12.541 -6.483 1.00 94.62 248 PRO A CA 1
ATOM 1933 C C . PRO A 1 248 ? 1.599 -13.712 -5.521 1.00 94.62 248 PRO A C 1
ATOM 1935 O O . PRO A 1 248 ? 1.681 -13.494 -4.309 1.00 94.62 248 PRO A O 1
ATOM 1938 N N . PRO A 1 249 ? 1.856 -14.939 -6.018 1.00 93.38 249 PRO A N 1
ATOM 1939 C CA . PRO A 1 249 ? 2.147 -16.095 -5.163 1.00 93.38 249 PRO A CA 1
ATOM 1940 C C . PRO A 1 249 ? 3.349 -15.896 -4.229 1.00 93.38 249 PRO A C 1
ATOM 1942 O O . PRO A 1 249 ? 3.354 -16.384 -3.103 1.00 93.38 249 PRO A O 1
ATOM 1945 N N . ALA A 1 250 ? 4.358 -15.139 -4.673 1.00 93.69 250 ALA A N 1
ATOM 1946 C CA . ALA A 1 250 ? 5.517 -14.777 -3.854 1.00 93.69 250 ALA A CA 1
ATOM 1947 C C . ALA A 1 250 ? 5.210 -13.686 -2.804 1.00 93.69 250 ALA A C 1
ATOM 1949 O O . ALA A 1 250 ? 6.082 -13.322 -2.012 1.00 93.69 250 ALA A O 1
ATOM 1950 N N . ARG A 1 251 ? 3.976 -13.163 -2.796 1.00 94.75 251 ARG A N 1
ATOM 1951 C CA . ARG A 1 251 ? 3.455 -12.105 -1.916 1.00 94.75 251 ARG A CA 1
ATOM 1952 C C . ARG A 1 251 ? 4.216 -10.781 -2.049 1.00 94.75 251 ARG A C 1
ATOM 1954 O O . ARG A 1 251 ? 4.214 -9.977 -1.125 1.00 94.75 251 ARG A O 1
ATOM 1961 N N . PHE A 1 252 ? 4.877 -10.535 -3.181 1.00 95.94 252 PHE A N 1
ATOM 1962 C CA . PHE A 1 252 ? 5.506 -9.252 -3.502 1.00 95.94 252 PHE A CA 1
ATOM 1963 C C . PHE A 1 252 ? 5.509 -8.990 -5.014 1.00 95.94 252 PHE A C 1
ATOM 1965 O O . PHE A 1 252 ? 5.524 -9.930 -5.807 1.00 95.94 252 PHE A O 1
ATOM 1972 N N . SER A 1 253 ? 5.540 -7.710 -5.378 1.00 95.94 253 SER A N 1
ATOM 1973 C CA . SER A 1 253 ? 5.786 -7.201 -6.730 1.00 95.94 253 SER A CA 1
ATOM 1974 C C . SER A 1 253 ? 6.942 -6.202 -6.711 1.00 95.94 253 SER A C 1
ATOM 1976 O O . SER A 1 253 ? 7.284 -5.638 -5.666 1.00 95.94 253 SER A O 1
ATOM 1978 N N . ALA A 1 254 ? 7.531 -5.961 -7.876 1.00 95.44 254 ALA A N 1
ATOM 1979 C CA . ALA A 1 254 ? 8.640 -5.037 -8.066 1.00 95.44 254 ALA A CA 1
ATOM 1980 C C . ALA A 1 254 ? 8.396 -4.132 -9.273 1.00 95.44 254 ALA A C 1
ATOM 1982 O O . ALA A 1 254 ? 7.608 -4.474 -10.153 1.00 95.44 254 ALA A O 1
ATOM 1983 N N . ALA A 1 255 ? 9.071 -2.987 -9.311 1.00 94.75 255 ALA A N 1
ATOM 1984 C CA . ALA A 1 255 ? 9.093 -2.113 -10.472 1.00 94.75 255 ALA A CA 1
ATOM 1985 C C . ALA A 1 255 ? 10.349 -1.233 -10.491 1.00 94.75 255 ALA A C 1
ATOM 1987 O O . ALA A 1 255 ? 10.945 -0.934 -9.450 1.00 94.75 255 ALA A O 1
ATOM 1988 N N . LEU A 1 256 ? 10.705 -0.788 -11.693 1.00 94.44 256 LEU A N 1
ATOM 1989 C CA . LEU A 1 256 ? 11.684 0.259 -11.951 1.00 94.44 256 LEU A CA 1
ATOM 1990 C C . LEU A 1 256 ? 10.980 1.518 -12.455 1.00 94.44 256 LEU A C 1
ATOM 1992 O O . LEU A 1 256 ? 10.074 1.460 -13.287 1.00 94.44 256 LEU A O 1
ATOM 1996 N N . TRP A 1 257 ? 11.424 2.665 -11.964 1.00 92.25 257 TRP A N 1
ATOM 1997 C CA . TRP A 1 257 ? 11.073 3.987 -12.469 1.00 92.25 257 TRP A CA 1
ATOM 1998 C C . TRP A 1 257 ? 12.305 4.608 -13.111 1.00 92.25 257 TRP A C 1
ATOM 2000 O O . TRP A 1 257 ? 13.325 4.750 -12.440 1.00 92.25 257 TRP A O 1
ATOM 2010 N N . ALA A 1 258 ? 12.205 4.988 -14.382 1.00 85.69 258 ALA A N 1
ATOM 2011 C CA . ALA A 1 258 ? 13.200 5.842 -15.024 1.00 85.69 258 ALA A CA 1
ATOM 2012 C C . ALA A 1 258 ? 12.896 7.316 -14.693 1.00 85.69 258 ALA A C 1
ATOM 2014 O O . ALA A 1 258 ? 11.734 7.732 -14.801 1.00 85.69 258 ALA A O 1
ATOM 2015 N N . GLY A 1 259 ? 13.912 8.065 -14.247 1.00 70.75 259 GLY A N 1
ATOM 2016 C CA . GLY A 1 259 ? 13.809 9.485 -13.877 1.00 70.75 259 GLY A CA 1
ATOM 2017 C C . GLY A 1 259 ? 13.730 10.457 -15.053 1.00 70.75 259 GLY A C 1
ATOM 2018 O O . GLY A 1 259 ? 13.831 10.027 -16.222 1.00 70.75 259 GLY A O 1
#

Foldseek 3Di:
DDPPDDAQEDEFAPVLLVVLLVVLLVLLLVLLVLCVVCLVVLQVLVVVQDPDDDHCQAVCCVLVLAQAQNPLLLVLCCVVCPQADHFQDDCDPVRNPSDGRDYDYPDDPCSQAAKDKDWDQAPDRKIKMKMFGCDDPPGGLVVVVVLVVLLNVCRVPDPDVVSSCVVSVAAEHEPVSVVSSNVVSNVSSNVSVVSCVVCVVVLVVSQCPTPSVVPGPNRSNSSVSSSSSSNSSSNQVSCVVVVNHDQDPSRMGMYMYDD

Sequence (259 aa):
DGDGYRPAFLVVDRAETLRVVAHAAEVGEALAAQVEQDWPQIRAVYQELRADGPDLAECAFVLVGSQILDVGLLRALEDEGTLMPPAPARPGPDTPDACYYFWMIEGDWTHLGDYGRRSMLLAGDWTYFTFGSYRVNDVPNAARNALDEQVMAAVESAESPEVVAEALHIPLYNRAFVARWSELALEKAKRLVGVYQAHADALHTLYDSLRASAYTPYGFGEFFCWYDHVAYAAAIDALNARGLMDIPPARFSAALWAG

pLDDT: mean 85.57, std 15.35, range [40.38, 98.69]